Protein AF-A0A2C1YZU5-F1 (afdb_monomer_lite)

pLDDT: mean 87.06, std 8.95, range [62.09, 97.94]

Radius of gyration: 18.02 Å; chains: 1; bounding box: 49×38×53 Å

Secondary structure (DSSP, 8-state):
-HHHHHHHHHHSTTSS-HHHHHHHHHHHHHHHHHHHHT-SSGGGGSGGGHHIIIIIHHHHHHHHHHHHHHT--HHHHHHH-HHHHHHHHHHHHHHHHHHHHHHHHTT--SHHHHHHHHHHHH-TTHHHHHHHHHT--HHHHHHHHHHHHHHHHHHHHHHHHHTTTTT--SHHHHHHHHHHH--HHHHHHHHHTT-GGGHHHHHHHHHHHHHHHHHHIIIIIHHHHHHH--

Sequence (230 aa):
MYLSYFISNKLTRGRIHGSAIAITLGLVLAYIGGVVTGGEKGLSDITLFSGIGLMGGGMLRDFAIVATAFGANFSEIKKAGVNGVLSLFVGVVLSFVVGVIIALAFGYRDAISLTTIGAGTATYIVGPVTGSAIGASSEVITLSIAAGLVKSILTMIGTPFIAKYIGLNNPRTAMVYGGIMGTTSGVAGGLAATDPRLVPYGAVTATFYTGLGCLLAPSVLFLLTKAIFA

Structure (mmCIF, N/CA/C/O backbone):
data_AF-A0A2C1YZU5-F1
#
_entry.id   AF-A0A2C1YZU5-F1
#
loop_
_atom_site.group_PDB
_atom_site.id
_atom_site.type_symbol
_atom_site.label_atom_id
_atom_site.label_alt_id
_atom_site.label_comp_id
_atom_site.label_asym_id
_atom_site.label_entity_id
_atom_site.label_seq_id
_atom_site.pdbx_PDB_ins_code
_atom_site.Cartn_x
_atom_site.Cartn_y
_atom_site.Cartn_z
_atom_site.occupancy
_atom_site.B_iso_or_equiv
_atom_site.auth_seq_id
_atom_site.auth_comp_id
_atom_site.auth_asym_id
_atom_site.auth_atom_id
_atom_site.pdbx_PDB_model_num
ATOM 1 N N . MET A 1 1 ? 11.699 13.689 5.038 1.00 69.69 1 MET A N 1
ATOM 2 C CA . MET A 1 1 ? 12.221 13.276 3.713 1.00 69.69 1 MET A CA 1
ATOM 3 C C . MET A 1 1 ? 13.681 13.662 3.505 1.00 69.69 1 MET A C 1
ATOM 5 O O . MET A 1 1 ? 14.479 12.762 3.314 1.00 69.69 1 MET A O 1
ATOM 9 N N . TYR A 1 2 ? 14.082 14.933 3.599 1.00 79.69 2 TYR A N 1
ATOM 10 C CA . TYR A 1 2 ? 15.495 15.313 3.397 1.00 79.69 2 TYR A CA 1
ATOM 11 C C . TYR A 1 2 ? 16.486 14.554 4.292 1.00 79.69 2 TYR A C 1
ATOM 13 O O . TYR A 1 2 ? 17.445 13.980 3.786 1.00 79.69 2 TYR A O 1
ATOM 21 N N . LEU A 1 3 ? 16.209 14.460 5.598 1.00 84.56 3 LEU A N 1
ATOM 22 C CA . LEU A 1 3 ? 17.059 13.709 6.527 1.00 84.56 3 LEU A CA 1
ATOM 23 C C . LEU A 1 3 ? 17.126 12.212 6.184 1.00 84.56 3 LEU A C 1
ATOM 25 O O . LEU A 1 3 ? 18.194 11.613 6.211 1.00 84.56 3 LEU A O 1
ATOM 29 N N . SER A 1 4 ? 15.998 11.601 5.819 1.00 81.31 4 SER A N 1
ATOM 30 C CA . SER A 1 4 ? 15.943 10.166 5.538 1.00 81.31 4 SER A CA 1
ATOM 31 C C . SER A 1 4 ? 16.637 9.803 4.223 1.00 81.31 4 SER A C 1
ATOM 33 O O . SER A 1 4 ? 17.324 8.787 4.160 1.00 81.31 4 SER A O 1
ATOM 35 N N . TYR A 1 5 ? 16.541 10.655 3.199 1.00 79.12 5 TYR A N 1
ATOM 36 C CA . TYR A 1 5 ? 17.310 10.507 1.960 1.00 79.12 5 TYR A CA 1
ATOM 37 C C . TYR A 1 5 ? 18.797 10.823 2.154 1.00 79.12 5 TYR A C 1
ATOM 39 O O . TYR A 1 5 ? 19.640 10.161 1.553 1.00 79.12 5 TYR A O 1
ATOM 47 N N . PHE A 1 6 ? 19.147 11.760 3.039 1.00 86.19 6 PHE A N 1
ATOM 48 C CA . PHE A 1 6 ? 20.538 11.994 3.425 1.00 86.19 6 PHE A CA 1
ATOM 49 C C . PHE A 1 6 ? 21.153 10.754 4.090 1.00 86.19 6 PHE A C 1
ATOM 51 O O . PHE A 1 6 ? 22.228 10.310 3.686 1.00 86.19 6 PHE A O 1
ATOM 58 N N . ILE A 1 7 ? 20.449 10.146 5.052 1.00 82.69 7 ILE A N 1
ATOM 59 C CA . ILE A 1 7 ? 20.877 8.901 5.711 1.00 82.69 7 ILE A CA 1
ATOM 60 C C . ILE A 1 7 ? 20.937 7.750 4.700 1.00 82.69 7 ILE A C 1
ATOM 62 O O . ILE A 1 7 ? 21.926 7.017 4.664 1.00 82.69 7 ILE A O 1
ATOM 66 N N . SER A 1 8 ? 19.924 7.615 3.837 1.00 80.12 8 SER A N 1
ATOM 67 C CA . SER A 1 8 ? 19.902 6.610 2.768 1.00 80.12 8 SER A CA 1
ATOM 68 C C . SER A 1 8 ? 21.162 6.702 1.902 1.00 80.12 8 SER A C 1
ATOM 70 O O . SER A 1 8 ? 21.917 5.732 1.797 1.00 80.12 8 SER A O 1
ATOM 72 N N . ASN A 1 9 ? 21.452 7.887 1.364 1.00 79.31 9 ASN A N 1
ATOM 73 C CA . ASN A 1 9 ? 22.551 8.088 0.425 1.00 79.31 9 ASN A CA 1
ATOM 74 C C . ASN A 1 9 ? 23.924 7.984 1.094 1.00 79.31 9 ASN A C 1
ATOM 76 O O . ASN A 1 9 ? 24.821 7.343 0.549 1.00 79.31 9 ASN A O 1
ATOM 80 N N . LYS A 1 10 ? 24.101 8.587 2.275 1.00 83.19 10 LYS A N 1
ATOM 81 C CA . LYS A 1 10 ? 25.422 8.704 2.908 1.00 83.19 10 LYS A CA 1
ATOM 82 C C . LYS A 1 10 ? 25.783 7.504 3.781 1.00 83.19 10 LYS A C 1
ATOM 84 O O . LYS A 1 10 ? 26.942 7.106 3.804 1.00 83.19 10 LYS A O 1
ATOM 89 N N . LEU A 1 11 ? 24.801 6.920 4.468 1.00 77.62 11 LEU A N 1
ATOM 90 C CA . LEU A 1 11 ? 25.021 5.844 5.438 1.00 77.62 11 LEU A CA 1
ATOM 91 C C . LEU A 1 11 ? 24.757 4.461 4.837 1.00 77.62 11 LEU A C 1
ATOM 93 O O . LEU A 1 11 ? 25.513 3.529 5.085 1.00 77.62 11 LEU A O 1
ATOM 97 N N . THR A 1 12 ? 23.719 4.330 4.003 1.00 74.50 12 THR A N 1
ATOM 98 C CA . THR A 1 12 ? 23.360 3.033 3.392 1.00 74.50 12 THR A CA 1
ATOM 99 C C . THR A 1 12 ? 23.795 2.899 1.934 1.00 74.50 12 THR A C 1
ATOM 101 O O . THR A 1 12 ? 23.535 1.868 1.314 1.00 74.50 12 THR A O 1
ATOM 104 N N . ARG A 1 13 ? 24.456 3.924 1.370 1.00 73.75 13 ARG A N 1
ATOM 105 C CA . ARG A 1 13 ? 24.831 4.003 -0.057 1.00 73.75 13 ARG A CA 1
ATOM 106 C C . ARG A 1 13 ? 23.638 3.752 -0.995 1.00 73.75 13 ARG A C 1
ATOM 108 O O .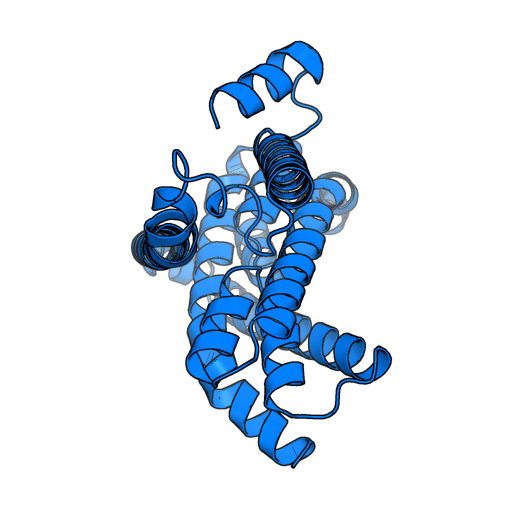 ARG A 1 13 ? 23.782 3.099 -2.022 1.00 73.75 13 ARG A O 1
ATOM 115 N N . GLY A 1 14 ? 22.448 4.200 -0.596 1.00 65.94 14 GLY A N 1
ATOM 116 C CA . GLY A 1 14 ? 21.198 4.014 -1.339 1.00 65.94 14 GLY A CA 1
ATOM 117 C C . GLY A 1 14 ? 20.586 2.609 -1.264 1.00 65.94 14 GLY A C 1
ATOM 118 O O . GLY A 1 14 ? 19.558 2.379 -1.893 1.00 65.94 14 GLY A O 1
ATOM 119 N N . ARG A 1 15 ? 21.160 1.666 -0.497 1.00 66.19 15 ARG A N 1
ATOM 120 C CA . ARG A 1 15 ? 20.614 0.298 -0.374 1.00 66.19 15 ARG A CA 1
ATOM 121 C C . ARG A 1 15 ? 19.258 0.257 0.324 1.00 66.19 15 ARG A C 1
ATOM 123 O O . ARG A 1 15 ? 18.425 -0.573 -0.020 1.00 66.19 15 ARG A O 1
ATOM 130 N N . ILE A 1 16 ? 19.043 1.131 1.308 1.00 67.94 16 ILE A N 1
ATOM 131 C CA . ILE A 1 16 ? 17.747 1.276 1.974 1.00 67.94 16 ILE A CA 1
ATOM 132 C C . ILE A 1 16 ? 17.094 2.543 1.447 1.00 67.94 16 ILE A C 1
ATOM 134 O O . ILE A 1 16 ? 17.635 3.635 1.620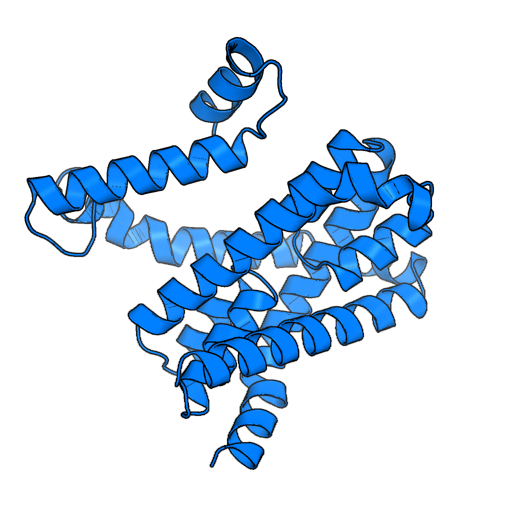 1.00 67.94 16 ILE A O 1
ATOM 138 N N . HIS A 1 17 ? 15.924 2.412 0.828 1.00 70.19 17 HIS A N 1
ATOM 139 C CA . HIS A 1 17 ? 15.203 3.549 0.267 1.00 70.19 17 HIS A CA 1
ATOM 140 C C . HIS A 1 17 ? 14.839 4.580 1.350 1.00 70.19 17 HIS A C 1
ATOM 142 O O . HIS A 1 17 ? 14.394 4.225 2.446 1.00 70.19 17 HIS A O 1
ATOM 148 N N . GLY A 1 18 ? 14.986 5.873 1.042 1.00 74.88 18 GLY A N 1
ATOM 149 C CA . GLY A 1 18 ? 14.768 6.962 2.002 1.00 74.88 18 GLY A CA 1
ATOM 150 C C . GLY A 1 18 ? 13.355 7.011 2.597 1.00 74.88 18 GLY A C 1
ATOM 151 O O . GLY A 1 18 ? 13.179 7.534 3.699 1.00 74.88 18 GLY A O 1
ATOM 152 N N . SER A 1 19 ? 12.349 6.448 1.917 1.00 71.75 19 SER A N 1
ATOM 153 C CA . SER A 1 19 ? 10.990 6.318 2.464 1.00 71.75 19 SER A CA 1
ATOM 154 C C . SER A 1 19 ? 10.905 5.304 3.607 1.00 71.75 19 SER A C 1
ATOM 156 O O . SER A 1 19 ? 10.245 5.589 4.601 1.00 71.75 19 SER A O 1
ATOM 158 N N . ALA A 1 20 ? 11.605 4.167 3.518 1.00 70.31 20 ALA A N 1
ATOM 159 C CA . ALA A 1 20 ? 11.624 3.164 4.584 1.00 70.31 20 ALA A CA 1
ATOM 160 C C . ALA A 1 20 ? 12.237 3.748 5.863 1.00 70.31 20 ALA A C 1
ATOM 162 O O . ALA A 1 20 ? 11.649 3.646 6.933 1.00 70.31 20 ALA A O 1
ATOM 163 N N . ILE A 1 21 ? 13.355 4.469 5.728 1.00 78.81 21 ILE A N 1
ATOM 164 C CA . ILE A 1 21 ? 14.004 5.171 6.847 1.00 78.81 21 ILE A CA 1
ATOM 165 C C . ILE A 1 21 ? 13.063 6.219 7.457 1.00 78.81 21 ILE A C 1
ATOM 167 O O . ILE A 1 21 ? 12.993 6.345 8.676 1.00 78.81 21 ILE A O 1
ATOM 171 N N . ALA A 1 22 ? 12.323 6.966 6.628 1.00 82.06 22 ALA A N 1
ATOM 172 C CA . ALA A 1 22 ? 11.365 7.958 7.115 1.00 82.06 22 ALA A CA 1
ATOM 173 C C . ALA A 1 22 ? 10.237 7.323 7.941 1.00 82.06 22 ALA A C 1
ATOM 175 O O . ALA A 1 22 ? 9.905 7.849 9.000 1.00 82.06 22 ALA A O 1
ATOM 176 N N . ILE A 1 23 ? 9.679 6.201 7.473 1.00 77.38 23 ILE A N 1
ATOM 177 C CA . ILE A 1 23 ? 8.629 5.459 8.184 1.00 77.38 23 ILE A CA 1
ATOM 178 C C . ILE A 1 23 ? 9.162 4.965 9.530 1.00 77.38 23 ILE A C 1
ATOM 180 O O . ILE A 1 23 ? 8.531 5.209 10.556 1.00 77.38 23 ILE A O 1
ATOM 184 N N . THR A 1 24 ? 10.347 4.347 9.550 1.00 83.00 24 THR A N 1
ATOM 185 C CA . THR A 1 24 ? 10.961 3.850 10.789 1.00 83.00 24 THR A CA 1
ATOM 186 C C . THR A 1 24 ? 11.201 4.973 11.794 1.00 83.00 24 THR A C 1
ATOM 188 O O . THR A 1 24 ? 10.833 4.837 12.956 1.00 83.00 24 THR A O 1
ATOM 191 N N . LEU A 1 25 ? 11.768 6.103 11.360 1.00 86.94 25 LEU A N 1
ATOM 192 C CA . LEU A 1 25 ? 11.974 7.259 12.238 1.00 86.94 25 LEU A CA 1
ATOM 193 C C . LEU A 1 25 ? 10.647 7.818 12.763 1.00 86.94 25 LEU A C 1
ATOM 195 O O . LEU A 1 25 ? 10.553 8.138 13.943 1.00 86.94 25 LEU A O 1
ATOM 199 N N . GLY A 1 26 ? 9.619 7.902 11.914 1.00 85.62 26 GLY A N 1
ATOM 200 C CA . GLY A 1 26 ? 8.283 8.334 12.322 1.00 85.62 26 GLY A CA 1
ATOM 201 C C . GLY A 1 26 ? 7.681 7.435 13.403 1.00 85.62 26 GLY A C 1
ATOM 202 O O . GLY A 1 26 ? 7.173 7.945 14.397 1.00 85.62 26 GLY A O 1
ATOM 203 N N . LEU A 1 27 ? 7.802 6.112 13.252 1.00 83.69 27 LEU A N 1
ATOM 204 C CA . LEU A 1 27 ? 7.341 5.133 14.243 1.00 83.69 27 LEU A CA 1
ATOM 205 C C . LEU A 1 27 ? 8.108 5.239 15.565 1.00 83.69 27 LEU A C 1
ATOM 207 O O . LEU A 1 27 ? 7.490 5.248 16.626 1.00 83.69 27 LEU A O 1
ATOM 211 N N . VAL A 1 28 ? 9.439 5.370 15.513 1.00 88.00 28 VAL A N 1
ATOM 212 C CA . VAL A 1 28 ? 10.273 5.552 16.714 1.00 88.00 28 VAL A CA 1
ATOM 213 C C . VAL A 1 28 ? 9.873 6.821 17.461 1.00 88.00 28 VAL A C 1
ATOM 215 O O . VAL A 1 28 ? 9.694 6.791 18.675 1.00 88.00 28 VAL A O 1
ATOM 218 N N . LEU A 1 29 ? 9.689 7.931 16.746 1.00 88.19 29 LEU A N 1
ATOM 219 C CA . LEU A 1 29 ? 9.271 9.183 17.368 1.00 88.19 29 LEU A CA 1
ATOM 220 C C . LEU A 1 29 ? 7.856 9.090 17.950 1.00 88.19 29 LEU A C 1
ATOM 222 O O . LEU A 1 29 ? 7.632 9.584 19.050 1.00 88.19 29 LEU A O 1
ATOM 226 N N . ALA A 1 30 ? 6.919 8.442 17.252 1.00 84.94 30 ALA A N 1
ATOM 227 C CA . ALA A 1 30 ? 5.569 8.218 17.763 1.00 84.94 30 ALA A CA 1
ATOM 228 C C . ALA A 1 30 ? 5.581 7.383 19.053 1.00 84.94 30 ALA A C 1
ATOM 230 O O . ALA A 1 30 ? 4.909 7.752 20.012 1.00 84.94 30 ALA A O 1
ATOM 231 N N . TYR A 1 31 ? 6.395 6.324 19.103 1.00 85.38 31 TYR A N 1
ATOM 232 C CA . TYR A 1 31 ? 6.584 5.509 20.303 1.00 85.38 31 TYR A CA 1
ATOM 233 C C . TYR A 1 31 ? 7.151 6.329 21.469 1.00 85.38 31 TYR A C 1
ATOM 235 O O . TYR A 1 31 ? 6.587 6.312 22.559 1.00 85.38 31 TYR A O 1
ATOM 243 N N . ILE A 1 32 ? 8.219 7.101 21.234 1.00 88.62 32 ILE A N 1
ATOM 244 C CA . ILE A 1 32 ? 8.803 7.981 22.260 1.00 88.62 32 ILE A CA 1
ATOM 245 C C . ILE A 1 32 ? 7.761 8.989 22.757 1.00 88.62 32 ILE A C 1
ATOM 247 O O . ILE A 1 32 ? 7.628 9.177 23.962 1.00 88.62 32 ILE A O 1
ATOM 251 N N . GLY A 1 33 ? 7.000 9.605 21.848 1.00 86.25 33 GLY A N 1
ATOM 252 C CA . GLY A 1 33 ? 5.939 10.548 22.198 1.00 86.25 33 GLY A CA 1
ATOM 253 C C . GLY A 1 33 ? 4.876 9.928 23.105 1.00 86.25 33 GLY A C 1
ATOM 254 O O . GLY A 1 33 ? 4.538 10.525 24.123 1.00 86.25 33 GLY A O 1
ATOM 255 N N . GLY A 1 34 ? 4.425 8.709 22.797 1.00 85.44 34 GLY A N 1
ATOM 256 C CA . GLY A 1 34 ? 3.454 7.985 23.624 1.00 85.44 34 GLY A CA 1
ATOM 257 C C . GLY A 1 34 ? 4.011 7.618 25.002 1.00 85.44 34 GLY A C 1
ATOM 258 O O . GLY A 1 34 ? 3.367 7.875 26.012 1.00 85.44 34 GLY A O 1
ATOM 259 N N . VAL A 1 35 ? 5.248 7.110 25.075 1.00 87.75 35 VAL A N 1
ATOM 260 C CA . VAL A 1 35 ? 5.891 6.759 26.358 1.00 87.75 35 VAL A CA 1
ATOM 261 C C . VAL A 1 35 ? 6.094 7.986 27.250 1.00 87.75 35 VAL A C 1
ATOM 263 O O . VAL A 1 35 ? 5.854 7.914 28.451 1.00 87.75 35 VAL A O 1
ATOM 266 N N . VAL A 1 36 ? 6.529 9.115 26.682 1.00 89.31 36 VAL A N 1
ATOM 267 C CA . VAL A 1 36 ? 6.815 10.342 27.447 1.00 89.31 36 VAL A CA 1
ATOM 268 C C . VAL A 1 36 ? 5.538 11.011 27.957 1.00 89.31 36 VAL A C 1
ATOM 270 O O . VAL A 1 36 ? 5.542 11.584 29.043 1.00 89.31 36 VAL A O 1
ATOM 273 N N . THR A 1 37 ? 4.456 10.962 27.184 1.00 86.50 37 THR A N 1
ATOM 274 C CA . THR A 1 37 ? 3.187 11.622 27.533 1.00 86.50 37 THR A CA 1
ATOM 275 C C . THR A 1 37 ? 2.217 10.712 28.283 1.00 86.50 37 THR A C 1
ATOM 277 O O . THR A 1 37 ? 1.263 11.208 28.876 1.00 86.50 37 THR A O 1
ATOM 280 N N . GLY A 1 38 ? 2.441 9.393 28.255 1.00 84.75 38 GLY A N 1
ATOM 281 C CA . GLY A 1 38 ? 1.471 8.396 28.710 1.00 84.75 38 GLY A CA 1
ATOM 282 C C . GLY A 1 38 ? 0.203 8.343 27.847 1.00 84.75 38 GLY A C 1
ATOM 283 O O . GLY A 1 38 ? -0.789 7.762 28.277 1.00 84.75 38 GLY A O 1
ATOM 284 N N . GLY A 1 39 ? 0.213 8.985 26.675 1.00 81.38 39 GLY A N 1
ATOM 285 C CA . GLY A 1 39 ? -0.922 9.081 25.765 1.00 81.38 39 GLY A CA 1
ATOM 286 C C . GLY A 1 39 ? -0.891 8.052 24.632 1.00 81.38 39 GLY A C 1
ATOM 287 O O . GLY A 1 39 ? 0.100 7.358 24.398 1.00 81.38 39 GLY A O 1
ATOM 288 N N . GLU A 1 40 ? -2.006 7.956 23.910 1.00 77.19 40 GLU A N 1
ATOM 289 C CA . GLU A 1 40 ? -2.219 6.966 22.844 1.00 77.19 40 GLU A CA 1
ATOM 290 C C . GLU A 1 40 ? -2.001 7.526 21.428 1.00 77.19 40 GLU A C 1
ATOM 292 O O . GLU A 1 40 ? -2.028 6.786 20.444 1.00 77.19 40 GLU A O 1
ATOM 297 N N . LYS A 1 41 ? -1.769 8.835 21.285 1.00 74.81 41 LYS A N 1
ATOM 298 C CA . LYS A 1 41 ? -1.642 9.534 19.993 1.00 74.81 41 LYS A CA 1
ATOM 299 C C . LYS A 1 41 ? -0.190 9.871 19.642 1.00 74.81 41 LYS A C 1
ATOM 301 O O . LYS A 1 41 ? 0.081 10.643 18.709 1.00 74.81 41 LYS A O 1
ATOM 306 N N . GLY A 1 42 ? 0.761 9.280 20.361 1.00 84.06 42 GLY A N 1
ATOM 307 C CA . GLY A 1 42 ? 2.188 9.340 20.074 1.00 84.06 42 GLY A CA 1
ATOM 308 C C . GLY A 1 42 ? 2.750 10.756 20.179 1.00 84.06 42 GLY A C 1
ATOM 309 O O . GLY A 1 42 ? 2.573 11.442 21.179 1.00 84.06 42 GLY A O 1
ATOM 310 N N . LEU A 1 43 ? 3.432 11.230 19.129 1.00 84.06 43 LEU A N 1
ATOM 311 C CA . LEU A 1 43 ? 3.983 12.593 19.107 1.00 84.06 43 LEU A CA 1
ATOM 312 C C . LEU A 1 43 ? 2.916 13.676 19.293 1.00 84.06 43 LEU A C 1
ATOM 314 O O . LEU A 1 43 ? 3.233 14.739 19.813 1.00 84.06 43 LEU A O 1
ATOM 318 N N . SER A 1 44 ? 1.678 13.433 18.857 1.00 84.44 44 SER A N 1
ATOM 319 C CA . SER A 1 44 ? 0.633 14.460 18.894 1.00 84.44 44 SER A CA 1
ATOM 320 C C . SER A 1 44 ? 0.087 14.749 20.295 1.00 84.44 44 SER A C 1
ATOM 322 O O . SER A 1 44 ? -0.564 15.776 20.476 1.00 84.44 44 SER A O 1
ATOM 324 N N . ASP A 1 45 ? 0.408 13.908 21.281 1.00 82.31 45 ASP A N 1
ATOM 325 C CA . ASP A 1 45 ? 0.102 14.169 22.691 1.00 82.31 45 ASP A CA 1
ATOM 326 C C . ASP A 1 45 ? 1.035 15.225 23.307 1.00 82.31 45 ASP A C 1
ATOM 328 O O . ASP A 1 45 ? 0.722 15.824 24.334 1.00 82.31 45 ASP A O 1
ATOM 332 N N . ILE A 1 46 ? 2.175 15.513 22.671 1.00 84.50 46 ILE A N 1
ATOM 333 C CA . ILE A 1 46 ? 3.043 16.620 23.072 1.00 84.50 46 ILE A CA 1
ATOM 334 C C . ILE A 1 46 ? 2.432 17.916 22.534 1.00 84.50 46 ILE A C 1
ATOM 336 O O . ILE A 1 46 ? 2.285 18.077 21.323 1.00 84.50 46 ILE A O 1
ATOM 340 N N . THR A 1 47 ? 2.154 18.887 23.409 1.00 84.31 47 THR A N 1
ATOM 341 C CA . THR A 1 47 ? 1.487 20.159 23.058 1.00 84.31 47 THR A CA 1
ATOM 342 C C . THR A 1 47 ? 2.124 20.867 21.859 1.00 84.31 47 THR A C 1
ATOM 344 O O . THR A 1 47 ? 1.413 21.338 20.969 1.00 84.31 47 THR A O 1
ATOM 347 N N . LEU A 1 48 ? 3.462 20.875 21.787 1.00 84.44 48 LEU A N 1
ATOM 348 C CA . LEU A 1 48 ? 4.237 21.461 20.685 1.00 84.44 48 LEU A CA 1
ATOM 349 C C . LEU A 1 48 ? 3.952 20.801 19.320 1.00 84.44 48 LEU A C 1
ATOM 351 O O . LEU A 1 48 ? 4.064 21.447 18.282 1.00 84.44 48 LEU A O 1
ATOM 355 N N . PHE A 1 49 ? 3.570 19.525 19.319 1.00 84.50 49 PHE A N 1
ATOM 356 C CA . PHE A 1 49 ? 3.324 18.704 18.133 1.00 84.50 49 PHE A CA 1
ATOM 357 C C . PHE A 1 49 ? 1.840 18.355 17.934 1.00 84.50 49 PHE A C 1
ATOM 359 O O . PHE A 1 49 ? 1.509 17.571 17.045 1.00 84.50 49 PHE A O 1
ATOM 366 N N . SER A 1 50 ? 0.928 18.969 18.692 1.00 81.44 50 SER A N 1
ATOM 367 C CA . SER A 1 50 ? -0.529 18.769 18.581 1.00 81.44 50 SER A CA 1
ATOM 368 C C . SER A 1 50 ? -1.073 18.999 17.161 1.00 81.44 50 SER A C 1
ATOM 370 O O . SER A 1 50 ? -1.981 18.299 16.706 1.00 81.44 50 SER A O 1
ATOM 372 N N . GLY A 1 51 ? -0.447 19.904 16.399 1.00 79.44 51 GLY A N 1
ATOM 373 C CA . GLY A 1 51 ? -0.742 20.131 14.982 1.00 79.44 51 GLY A CA 1
ATOM 374 C C . GLY A 1 51 ? -0.545 18.897 14.088 1.00 79.44 51 GLY A C 1
ATOM 375 O O . GLY A 1 51 ? -1.218 18.777 13.069 1.00 79.44 51 GLY A O 1
ATOM 376 N N . ILE A 1 52 ? 0.308 17.939 14.474 1.00 78.56 52 ILE A N 1
ATOM 377 C CA . ILE A 1 52 ? 0.476 16.656 13.767 1.00 78.56 52 ILE A CA 1
ATOM 378 C C . ILE A 1 52 ? -0.772 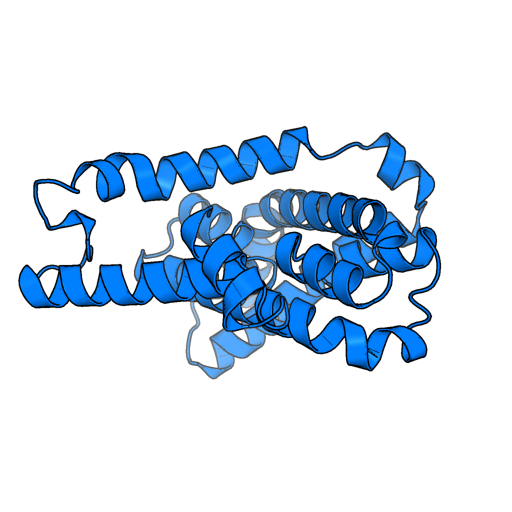15.778 13.938 1.00 78.56 52 ILE A C 1
ATOM 380 O O . ILE A 1 52 ? -1.171 15.089 13.003 1.00 78.56 52 ILE A O 1
ATOM 384 N N . GLY A 1 53 ? -1.430 15.831 15.096 1.00 73.88 53 GLY A N 1
ATOM 385 C CA . GLY A 1 53 ? -2.699 15.132 15.313 1.00 73.88 53 GLY A CA 1
ATOM 386 C C . GLY A 1 53 ? -3.851 15.768 14.532 1.00 73.88 53 GLY A C 1
ATOM 387 O O . GLY A 1 53 ? -4.661 15.057 13.945 1.00 73.88 53 GLY A O 1
ATOM 388 N N . LEU A 1 54 ? -3.886 17.105 14.474 1.00 71.00 54 LEU A N 1
ATOM 389 C CA . LEU A 1 54 ? -4.943 17.867 13.794 1.00 71.00 54 LEU A CA 1
ATOM 390 C C . LEU A 1 54 ? -4.817 17.845 12.263 1.00 71.00 54 LEU A C 1
ATOM 392 O O . LEU A 1 54 ? -5.798 17.616 11.564 1.00 71.00 54 LEU A O 1
ATOM 396 N N . MET A 1 55 ? -3.611 18.078 11.741 1.00 71.69 55 MET A N 1
ATOM 397 C CA . MET A 1 55 ? -3.343 18.255 10.307 1.00 71.69 55 MET A CA 1
ATOM 398 C C . MET A 1 55 ? -2.397 17.191 9.738 1.00 71.69 55 MET A C 1
ATOM 400 O O . MET A 1 55 ? -2.242 17.080 8.531 1.00 71.69 55 MET A O 1
ATOM 404 N N . GLY A 1 56 ? -1.717 16.391 10.555 1.00 67.19 56 GLY A N 1
ATOM 405 C CA . GLY A 1 56 ? -0.750 15.414 10.045 1.00 67.19 56 GLY A CA 1
ATOM 406 C C . GLY A 1 56 ? -1.416 14.166 9.474 1.00 67.19 56 GLY A C 1
ATOM 407 O O . GLY A 1 56 ? -1.095 13.763 8.365 1.00 67.19 56 GLY A O 1
ATOM 408 N N . GLY A 1 57 ? -2.354 13.555 10.201 1.00 69.38 57 GLY A N 1
ATOM 409 C CA . GLY A 1 57 ? -2.987 12.301 9.774 1.00 69.38 57 GLY A CA 1
ATOM 410 C C . GLY A 1 57 ? -3.963 12.484 8.609 1.00 69.38 57 GLY A C 1
ATOM 411 O O . GLY A 1 57 ? -3.691 12.067 7.484 1.00 69.38 57 GLY A O 1
ATOM 412 N N . GLY A 1 58 ? -5.108 13.116 8.883 1.00 68.50 58 GLY A N 1
ATOM 413 C CA . GLY A 1 58 ? -6.198 13.269 7.914 1.00 68.50 58 GLY A CA 1
ATOM 414 C C . GLY A 1 58 ? -5.811 14.114 6.700 1.00 68.50 58 GLY A C 1
ATOM 415 O O . GLY A 1 58 ? -5.938 13.652 5.574 1.00 68.50 58 GLY A O 1
ATOM 416 N N . MET A 1 59 ? -5.254 15.311 6.912 1.00 78.44 59 MET A N 1
ATOM 417 C CA . MET A 1 59 ? -4.944 16.228 5.807 1.00 78.44 59 MET A CA 1
ATOM 418 C C . MET A 1 59 ? -3.835 15.695 4.889 1.00 78.44 59 MET A C 1
ATOM 420 O O . MET A 1 59 ? -3.974 15.807 3.675 1.00 78.44 59 MET A O 1
ATOM 424 N N . LEU A 1 60 ? -2.749 15.095 5.410 1.00 74.19 60 LEU A N 1
ATOM 425 C CA . LEU A 1 60 ? -1.709 14.520 4.537 1.00 74.19 60 LEU A CA 1
ATOM 426 C C . LEU A 1 60 ? -2.199 13.266 3.814 1.00 74.19 60 LEU A C 1
ATOM 428 O O . LEU A 1 60 ? -1.811 13.049 2.666 1.00 74.19 60 LEU A O 1
ATOM 432 N N . ARG A 1 61 ? -3.053 12.455 4.452 1.00 71.75 61 ARG A N 1
ATOM 433 C CA . ARG A 1 61 ? -3.721 11.325 3.795 1.00 71.75 61 ARG A CA 1
ATOM 434 C C . ARG A 1 61 ? -4.597 11.820 2.648 1.00 71.75 61 ARG A C 1
ATOM 436 O O . ARG A 1 61 ? -4.458 11.327 1.534 1.00 71.75 61 ARG A O 1
ATOM 443 N N . ASP A 1 62 ? -5.450 12.805 2.899 1.00 73.94 62 ASP A N 1
ATOM 444 C CA . ASP A 1 62 ? -6.385 13.340 1.908 1.00 73.94 62 ASP A CA 1
ATOM 445 C C . ASP A 1 62 ? -5.635 14.067 0.784 1.00 73.94 62 ASP A C 1
ATOM 447 O O . ASP A 1 62 ? -5.918 13.846 -0.393 1.00 73.94 62 ASP A O 1
ATOM 451 N N . PHE A 1 63 ? -4.584 14.823 1.114 1.00 80.06 63 PHE A N 1
ATOM 452 C CA . PHE A 1 63 ? -3.651 15.377 0.133 1.00 80.06 63 PHE A CA 1
ATOM 453 C C . PHE A 1 63 ? -3.007 14.280 -0.714 1.00 80.06 63 PHE A C 1
ATOM 455 O O . PHE A 1 63 ? -2.959 14.409 -1.933 1.00 80.06 63 PHE A O 1
ATOM 462 N N . ALA A 1 64 ? -2.541 13.185 -0.107 1.00 74.38 64 ALA A N 1
ATOM 463 C CA . ALA A 1 64 ? -1.956 12.072 -0.847 1.00 74.38 64 ALA A CA 1
ATOM 464 C C . ALA A 1 64 ? -2.983 11.395 -1.765 1.00 74.38 64 ALA A C 1
ATOM 466 O O . ALA A 1 64 ? -2.641 11.064 -2.899 1.00 74.38 64 ALA A O 1
ATOM 467 N N . ILE A 1 65 ? -4.236 11.233 -1.326 1.00 67.12 65 ILE A N 1
ATOM 468 C CA . ILE A 1 65 ? -5.332 10.701 -2.151 1.00 67.12 65 ILE A CA 1
ATOM 469 C C . ILE A 1 65 ? -5.577 11.617 -3.352 1.00 67.12 65 ILE A C 1
ATOM 471 O O . ILE A 1 65 ? -5.567 11.152 -4.491 1.00 67.12 65 ILE A O 1
ATOM 475 N N . VAL A 1 66 ? -5.738 12.919 -3.113 1.00 74.88 66 VAL A N 1
ATOM 476 C CA . VAL A 1 66 ? -5.995 13.913 -4.162 1.00 74.88 66 VAL A CA 1
ATOM 477 C C . VAL A 1 66 ? -4.809 14.015 -5.122 1.00 74.88 66 VAL A C 1
ATOM 479 O O . VAL A 1 66 ? -4.998 13.948 -6.332 1.00 74.88 66 VAL A O 1
ATOM 482 N N . ALA A 1 67 ? -3.578 14.087 -4.619 1.00 75.94 67 ALA A N 1
ATOM 483 C CA . ALA A 1 67 ? -2.367 14.109 -5.438 1.00 75.94 67 ALA A CA 1
ATOM 484 C C . ALA A 1 67 ? -2.218 12.835 -6.286 1.00 75.94 67 ALA A C 1
ATOM 486 O O . ALA A 1 67 ? -1.818 12.909 -7.447 1.00 75.94 67 ALA A O 1
ATOM 487 N N . THR A 1 68 ? -2.587 11.673 -5.738 1.00 68.25 68 THR A N 1
ATOM 488 C CA . THR A 1 68 ? -2.627 10.400 -6.475 1.00 68.25 68 THR A CA 1
ATOM 489 C C . THR A 1 68 ? -3.677 10.462 -7.586 1.00 68.25 68 THR A C 1
ATOM 491 O O . THR A 1 68 ? -3.384 10.100 -8.721 1.00 68.25 68 THR A O 1
ATOM 494 N N . ALA A 1 69 ? -4.869 10.995 -7.306 1.00 66.69 69 ALA A N 1
ATOM 495 C CA . ALA A 1 69 ? -5.909 11.176 -8.316 1.00 66.69 69 ALA A CA 1
ATOM 496 C C . ALA A 1 69 ? -5.481 12.148 -9.435 1.00 66.69 69 ALA A C 1
ATOM 498 O O . ALA A 1 69 ? -5.667 11.836 -10.608 1.00 66.69 69 ALA A O 1
ATOM 499 N N . PHE A 1 70 ? -4.844 13.277 -9.106 1.00 70.06 70 PHE A N 1
ATOM 500 C CA . PHE A 1 70 ? -4.318 14.226 -10.101 1.00 70.06 70 PHE A CA 1
ATOM 501 C C . PHE A 1 70 ? -3.121 13.679 -10.892 1.00 70.06 70 PHE A C 1
ATOM 503 O O . PHE A 1 70 ? -2.927 14.054 -12.046 1.00 70.06 70 PHE A O 1
ATOM 510 N N . GLY A 1 71 ? -2.325 12.781 -10.305 1.00 66.19 71 GLY A N 1
ATOM 511 C CA . GLY A 1 71 ? -1.230 12.093 -10.995 1.00 66.19 71 GLY A CA 1
ATOM 512 C C . GLY A 1 71 ? -1.694 11.019 -11.987 1.00 66.19 71 GLY A C 1
ATOM 513 O O . GLY A 1 71 ? -0.886 10.504 -12.763 1.00 66.19 71 GLY A O 1
ATOM 514 N N . ALA A 1 72 ? -2.980 10.661 -11.974 1.00 64.75 72 ALA A N 1
ATOM 515 C CA . ALA A 1 72 ? -3.548 9.615 -12.807 1.00 64.75 72 ALA A CA 1
ATOM 516 C C . ALA A 1 72 ? -3.869 10.146 -14.221 1.00 64.75 72 ALA A C 1
ATOM 518 O O . ALA A 1 72 ? -4.845 10.860 -14.438 1.00 64.75 72 ALA A O 1
ATOM 519 N N . ASN A 1 73 ? -3.057 9.776 -15.218 1.00 69.69 73 ASN A N 1
ATOM 520 C CA . ASN A 1 73 ? -3.296 10.130 -16.621 1.00 69.69 73 ASN A CA 1
ATOM 521 C C . ASN A 1 73 ? -3.921 8.963 -17.407 1.00 69.69 73 ASN A C 1
ATOM 523 O O . ASN A 1 73 ? -3.250 7.982 -17.737 1.00 69.69 73 ASN A O 1
ATOM 527 N N . PHE A 1 74 ? -5.208 9.082 -17.749 1.00 67.19 74 PHE A N 1
ATOM 528 C CA . PHE A 1 74 ? -5.964 8.032 -18.448 1.00 67.19 74 PHE A CA 1
ATOM 529 C C . PHE A 1 74 ? -5.407 7.709 -19.842 1.00 67.19 74 PHE A C 1
ATOM 531 O O . PHE A 1 74 ? -5.558 6.581 -20.316 1.00 67.19 74 PHE A O 1
ATOM 538 N N . SER A 1 75 ? -4.731 8.665 -20.489 1.00 73.12 75 SER A N 1
ATOM 539 C CA . SER A 1 75 ? -4.077 8.450 -21.785 1.00 73.12 75 SER A CA 1
ATOM 540 C C . SER A 1 75 ? -2.971 7.395 -21.688 1.00 73.12 75 SER A C 1
ATOM 542 O O . SER A 1 75 ? -2.857 6.532 -22.559 1.00 73.12 75 SER A O 1
ATOM 544 N N . GLU A 1 76 ? -2.211 7.390 -20.588 1.00 70.62 76 GLU A N 1
ATOM 545 C CA . GLU A 1 76 ? -1.133 6.419 -20.363 1.00 70.62 76 GLU A CA 1
ATOM 546 C C . GLU A 1 76 ? -1.674 5.008 -20.091 1.00 70.62 76 GLU A C 1
ATOM 548 O O . GLU A 1 76 ? -1.149 4.035 -20.629 1.00 70.62 76 GLU A O 1
ATOM 553 N N . ILE A 1 77 ? -2.792 4.875 -19.366 1.00 66.12 77 ILE A N 1
ATOM 554 C CA . ILE A 1 77 ? -3.477 3.575 -19.232 1.00 66.12 77 ILE A CA 1
ATOM 555 C C . ILE A 1 77 ? -3.987 3.069 -20.575 1.00 66.12 77 ILE A C 1
ATOM 557 O O . ILE A 1 77 ? -3.866 1.882 -20.879 1.00 66.12 77 ILE A O 1
ATOM 561 N N . LYS A 1 78 ? -4.545 3.952 -21.405 1.00 71.44 78 LYS A N 1
ATOM 562 C CA . LYS A 1 78 ? -5.079 3.555 -22.711 1.00 71.44 78 LYS A CA 1
ATOM 563 C C . LYS A 1 78 ? -3.987 2.966 -23.611 1.00 71.44 78 LYS A C 1
ATOM 565 O O . LYS A 1 78 ? -4.265 2.037 -24.365 1.00 71.44 78 LYS A O 1
ATOM 570 N N . LYS A 1 79 ? -2.737 3.429 -23.469 1.00 73.12 79 LYS A N 1
ATOM 571 C CA . LYS A 1 79 ? -1.554 2.850 -24.136 1.00 73.12 79 LYS A CA 1
ATOM 572 C C . LYS A 1 79 ? -1.182 1.460 -23.606 1.00 73.12 79 LYS A C 1
ATOM 574 O O . LYS A 1 79 ? -0.684 0.636 -24.374 1.00 73.12 79 LYS A O 1
ATOM 579 N N . ALA A 1 80 ? -1.436 1.172 -22.327 1.00 71.56 80 ALA A N 1
ATOM 580 C CA . ALA A 1 80 ? -1.287 -0.173 -21.758 1.00 71.56 80 ALA A CA 1
ATOM 581 C C . ALA A 1 80 ? -2.289 -1.174 -22.359 1.00 71.56 80 ALA A C 1
ATOM 583 O O . ALA A 1 80 ? -2.010 -2.373 -22.437 1.00 71.56 80 ALA A O 1
ATOM 584 N N . GLY A 1 81 ? -3.439 -0.667 -22.811 1.00 82.44 81 GLY A N 1
ATOM 585 C CA . GLY A 1 81 ? -4.506 -1.445 -23.423 1.00 82.44 81 GLY A CA 1
ATOM 586 C C . GLY A 1 81 ? -5.255 -2.316 -22.414 1.00 82.44 81 GLY A C 1
ATOM 587 O O . GLY A 1 81 ? -5.184 -2.117 -21.201 1.00 82.44 81 GLY A O 1
ATOM 588 N N . VAL A 1 82 ? -5.972 -3.313 -22.933 1.00 85.81 82 VAL A N 1
ATOM 589 C CA . VAL A 1 82 ? -6.848 -4.202 -22.149 1.00 85.81 82 VAL A CA 1
ATOM 590 C C . VAL A 1 82 ? -6.093 -4.903 -21.017 1.00 85.81 82 VAL A C 1
ATOM 592 O O . VAL A 1 82 ? -6.609 -5.005 -19.908 1.00 85.81 82 VAL A O 1
ATOM 595 N N . ASN A 1 83 ? -4.843 -5.304 -21.256 1.00 86.69 83 ASN A N 1
ATOM 596 C CA . ASN A 1 83 ? -4.028 -5.997 -20.257 1.00 86.69 83 ASN A CA 1
ATOM 597 C C . ASN A 1 83 ? -3.709 -5.113 -19.044 1.00 86.69 83 ASN A C 1
ATOM 599 O O . ASN A 1 83 ? -3.680 -5.615 -17.925 1.00 86.69 83 ASN A O 1
ATOM 603 N N . GLY A 1 84 ? -3.493 -3.810 -19.255 1.00 86.75 84 GLY A N 1
ATOM 604 C CA . GLY A 1 84 ? -3.276 -2.862 -18.162 1.00 86.75 84 GLY A CA 1
ATOM 605 C C . GLY A 1 84 ? -4.547 -2.589 -17.363 1.00 86.75 84 GLY A C 1
ATOM 606 O O . GLY A 1 84 ? -4.481 -2.415 -16.157 1.00 86.75 84 GLY A O 1
ATOM 607 N N . VAL A 1 85 ? -5.719 -2.590 -18.002 1.00 88.94 85 VAL A N 1
ATOM 608 C CA . VAL A 1 85 ? -6.996 -2.446 -17.284 1.00 88.94 85 VAL A CA 1
ATOM 609 C C . VAL A 1 85 ? -7.298 -3.704 -16.473 1.00 88.94 85 VAL A C 1
ATOM 611 O O . VAL A 1 85 ? -7.576 -3.612 -15.280 1.00 88.94 85 VAL A O 1
ATOM 614 N N . LEU A 1 86 ? -7.193 -4.883 -17.091 1.00 92.62 86 LEU A N 1
ATOM 615 C CA . LEU A 1 86 ? -7.417 -6.163 -16.418 1.00 92.62 86 LEU A CA 1
ATOM 616 C C . LEU A 1 86 ? -6.485 -6.349 -15.223 1.00 92.62 86 LEU A C 1
ATOM 618 O O . LEU A 1 86 ? -6.937 -6.807 -14.177 1.00 92.62 86 LEU A O 1
ATOM 622 N N . SER A 1 87 ? -5.211 -5.963 -15.349 1.00 93.81 87 SER A N 1
ATOM 623 C CA . SER A 1 87 ? -4.257 -6.099 -14.250 1.00 93.81 87 SER A CA 1
ATOM 624 C C . SER A 1 87 ? -4.672 -5.308 -13.012 1.00 93.81 87 SER A C 1
ATOM 626 O O . SER A 1 87 ? -4.497 -5.821 -11.912 1.00 93.81 87 SER A O 1
ATOM 628 N N . LEU A 1 88 ? -5.284 -4.128 -13.175 1.00 93.25 88 LEU A N 1
ATOM 629 C CA . LEU A 1 88 ? -5.791 -3.320 -12.061 1.00 93.25 88 LEU A CA 1
ATOM 630 C C . LEU A 1 88 ? -6.903 -4.041 -11.301 1.00 93.25 88 LEU A C 1
ATOM 632 O O . LEU A 1 88 ? -6.821 -4.186 -10.085 1.00 93.25 88 LEU A O 1
ATOM 636 N N . PHE A 1 89 ? -7.930 -4.517 -12.011 1.00 95.19 89 PHE A N 1
ATOM 637 C CA . PHE A 1 89 ? -9.048 -5.227 -11.381 1.00 95.19 89 PHE A CA 1
ATOM 638 C C . PHE A 1 89 ? -8.578 -6.518 -10.715 1.00 95.19 89 PHE A C 1
ATOM 640 O O . PHE A 1 89 ? -8.896 -6.764 -9.553 1.00 95.19 89 PHE A O 1
ATOM 647 N N . VAL A 1 90 ? -7.778 -7.312 -11.430 1.00 96.69 90 VAL A N 1
ATOM 648 C CA . VAL A 1 90 ? -7.223 -8.567 -10.914 1.00 96.69 90 VAL A CA 1
ATOM 649 C C . VAL A 1 90 ? -6.365 -8.305 -9.681 1.00 96.69 90 VAL A C 1
ATOM 651 O O . VAL A 1 90 ? -6.543 -8.975 -8.670 1.00 96.69 90 VAL A O 1
ATOM 654 N N . GLY A 1 91 ? -5.482 -7.309 -9.724 1.00 96.50 91 GLY A N 1
ATOM 655 C CA . GLY A 1 91 ? -4.616 -6.971 -8.603 1.00 96.50 91 GLY A CA 1
ATOM 656 C C . GLY A 1 91 ? -5.398 -6.515 -7.367 1.00 96.50 91 GLY A C 1
ATOM 657 O O . GLY A 1 91 ? -5.104 -6.984 -6.262 1.00 96.50 91 GLY A O 1
ATOM 658 N N . VAL A 1 92 ? -6.391 -5.627 -7.540 1.00 97.31 92 VAL A N 1
ATOM 659 C CA . VAL A 1 92 ? -7.221 -5.113 -6.435 1.00 97.31 92 VAL A CA 1
ATOM 660 C C . VAL A 1 92 ? -7.988 -6.256 -5.789 1.00 97.31 92 VAL A C 1
ATOM 662 O O . VAL A 1 92 ? -7.902 -6.433 -4.575 1.00 97.31 92 VAL A O 1
ATOM 665 N N . VAL A 1 93 ? -8.686 -7.060 -6.595 1.00 97.50 93 VAL A N 1
ATOM 666 C CA . VAL A 1 93 ? -9.496 -8.180 -6.100 1.00 97.50 93 VAL A CA 1
ATOM 667 C C . VAL A 1 93 ? -8.616 -9.232 -5.430 1.00 97.50 93 VAL A C 1
ATOM 669 O O . VAL A 1 93 ? -8.922 -9.642 -4.315 1.00 97.50 93 VAL A O 1
ATOM 672 N N . LEU A 1 94 ? -7.494 -9.629 -6.042 1.00 97.31 94 LEU A N 1
ATOM 673 C CA . LEU A 1 94 ? -6.571 -10.599 -5.441 1.00 97.31 94 LEU A CA 1
ATOM 674 C C . LEU A 1 94 ? -6.024 -10.105 -4.105 1.00 97.31 94 LEU A C 1
ATOM 676 O O . LEU A 1 94 ? -6.064 -10.836 -3.119 1.00 97.31 94 LEU A O 1
ATOM 680 N N . SER A 1 95 ? -5.537 -8.864 -4.051 1.00 96.69 95 SER A N 1
ATOM 681 C CA . SER A 1 95 ? -4.978 -8.314 -2.814 1.00 96.69 95 SER A CA 1
ATOM 682 C C . SER A 1 95 ? -6.033 -8.216 -1.718 1.00 96.69 95 SER A C 1
ATOM 684 O O . SER A 1 95 ? -5.737 -8.537 -0.568 1.00 96.69 95 SER A O 1
ATOM 686 N N . PHE A 1 96 ? -7.255 -7.815 -2.078 1.00 97.94 96 PHE A N 1
ATOM 687 C CA . PHE A 1 96 ? -8.382 -7.745 -1.157 1.00 97.94 96 PHE A CA 1
ATOM 688 C C . PHE A 1 96 ? -8.734 -9.122 -0.598 1.00 97.94 96 PHE A C 1
ATOM 690 O O . PHE A 1 96 ? -8.781 -9.290 0.617 1.00 97.94 96 PHE A O 1
ATOM 697 N N . VAL A 1 97 ? -8.904 -10.123 -1.466 1.00 97.44 97 VAL A N 1
ATOM 698 C CA . VAL A 1 97 ? -9.226 -11.501 -1.065 1.00 97.44 97 VAL A CA 1
ATOM 699 C C . VAL A 1 97 ? -8.145 -12.072 -0.153 1.00 97.44 97 VAL A C 1
ATOM 701 O O . VAL A 1 97 ? -8.469 -12.621 0.896 1.00 97.44 97 VAL A O 1
ATOM 704 N N . VAL A 1 98 ? -6.864 -11.894 -0.494 1.00 96.81 98 VAL A N 1
ATOM 705 C CA . VAL A 1 98 ? -5.749 -12.322 0.367 1.00 96.81 98 VAL A CA 1
ATOM 706 C C . VAL A 1 98 ? -5.832 -11.654 1.740 1.00 96.81 98 VAL A C 1
ATOM 708 O O . VAL A 1 98 ? -5.668 -12.326 2.754 1.00 96.81 98 VAL A O 1
ATOM 711 N N . GLY A 1 99 ? -6.131 -10.355 1.798 1.00 96.62 99 GLY A N 1
ATOM 712 C CA . GLY A 1 99 ? -6.277 -9.652 3.071 1.00 96.62 99 GLY A CA 1
ATOM 713 C C . GLY A 1 99 ? -7.479 -10.103 3.889 1.00 96.62 99 GLY A C 1
ATOM 714 O O . GLY A 1 99 ? -7.342 -10.273 5.095 1.00 96.62 99 GLY A O 1
ATOM 715 N N . VAL A 1 100 ? -8.619 -10.375 3.251 1.00 97.31 100 VAL A N 1
ATOM 716 C CA . VAL A 1 100 ? -9.799 -10.947 3.919 1.00 97.31 100 VAL A CA 1
ATOM 717 C C . VAL A 1 100 ? -9.482 -12.334 4.479 1.00 97.31 100 VAL A C 1
ATOM 719 O O . VAL A 1 100 ? -9.796 -12.602 5.633 1.00 97.31 100 VAL A O 1
ATOM 722 N N . ILE A 1 101 ? -8.807 -13.199 3.713 1.00 97.31 101 ILE A N 1
ATOM 723 C CA . ILE A 1 101 ? -8.389 -14.534 4.177 1.00 97.31 101 ILE A CA 1
ATOM 724 C C . ILE A 1 101 ? -7.472 -14.421 5.398 1.00 97.31 101 ILE A C 1
ATOM 726 O O . ILE A 1 101 ? -7.667 -15.130 6.384 1.00 97.31 101 ILE A O 1
ATOM 730 N N . ILE A 1 102 ? -6.493 -13.514 5.356 1.00 95.94 102 ILE A N 1
ATOM 731 C CA . ILE A 1 102 ? -5.600 -13.268 6.491 1.00 95.94 102 ILE A CA 1
ATOM 732 C C . ILE A 1 102 ? -6.404 -12.748 7.689 1.00 95.94 102 ILE A C 1
ATOM 734 O O . ILE A 1 102 ? -6.265 -13.281 8.784 1.00 95.94 102 ILE A O 1
ATOM 738 N N . ALA A 1 103 ? -7.289 -11.768 7.501 1.00 96.31 103 ALA A N 1
ATOM 739 C CA . ALA A 1 103 ? -8.120 -11.228 8.576 1.00 96.31 103 ALA A CA 1
ATOM 740 C C . ALA A 1 103 ? -8.999 -12.311 9.231 1.00 96.31 103 ALA A C 1
ATOM 742 O O . ALA A 1 103 ? -9.064 -12.385 10.458 1.00 96.31 103 ALA A O 1
ATOM 743 N N . LEU A 1 104 ? -9.591 -13.207 8.434 1.00 96.25 104 LEU A N 1
ATOM 744 C CA . LEU A 1 104 ? -10.335 -14.372 8.923 1.00 96.25 104 LEU A CA 1
ATOM 745 C C . LEU A 1 104 ? -9.450 -15.313 9.750 1.00 96.25 104 LEU A C 1
ATOM 747 O O . LEU A 1 104 ? -9.877 -15.784 10.805 1.00 96.25 104 LEU A O 1
ATOM 751 N N . ALA A 1 105 ? -8.217 -15.571 9.301 1.00 96.62 105 ALA A N 1
ATOM 752 C CA . ALA A 1 105 ? -7.256 -16.401 10.029 1.00 96.62 105 ALA A CA 1
ATOM 753 C C . ALA A 1 105 ? -6.847 -15.781 11.378 1.00 96.62 105 ALA A C 1
ATOM 755 O O . ALA A 1 105 ? -6.609 -16.508 12.339 1.00 96.62 105 ALA A O 1
ATOM 756 N N . PHE A 1 106 ? -6.828 -14.448 11.470 1.00 94.94 106 PHE A N 1
ATOM 757 C CA . PHE A 1 106 ? -6.604 -13.702 12.714 1.00 94.94 106 PHE A CA 1
ATOM 758 C C . PHE A 1 106 ? -7.873 -13.509 13.565 1.00 94.94 106 PHE A C 1
ATOM 760 O O . PHE A 1 106 ? -7.813 -12.865 14.609 1.00 94.94 106 PHE A O 1
ATOM 767 N N . GLY A 1 107 ? -9.010 -14.087 13.162 1.00 95.25 107 GLY A N 1
ATOM 768 C CA . GLY A 1 107 ? -10.232 -14.132 13.966 1.00 95.25 107 GLY A CA 1
ATOM 769 C C . GLY A 1 107 ? -11.236 -13.006 13.716 1.00 95.25 107 GLY A C 1
ATOM 770 O O . GLY A 1 107 ? -12.288 -13.011 14.354 1.00 95.25 107 GLY A O 1
ATOM 771 N N . TYR A 1 108 ? -10.983 -12.089 12.777 1.00 95.75 108 TYR A N 1
ATOM 772 C CA . TYR A 1 108 ? -11.983 -11.097 12.367 1.00 95.75 108 TYR A CA 1
ATOM 773 C C . TYR A 1 108 ? -13.126 -11.782 11.622 1.00 95.75 108 TYR A C 1
ATOM 775 O O . TYR A 1 108 ? -12.894 -12.665 10.797 1.00 95.75 108 TYR A O 1
ATOM 783 N N . ARG A 1 109 ? -14.366 -11.389 11.913 1.00 94.62 109 ARG A N 1
ATOM 784 C CA . ARG A 1 109 ? -15.567 -12.004 11.321 1.00 94.62 109 ARG A CA 1
ATOM 785 C C . ARG A 1 109 ? -16.556 -10.990 10.770 1.00 94.62 109 ARG A C 1
ATOM 787 O O . ARG A 1 109 ? -17.310 -11.332 9.869 1.00 94.62 109 ARG A O 1
ATOM 794 N N . ASP A 1 110 ? -16.552 -9.762 11.277 1.00 95.56 110 ASP A N 1
ATOM 795 C CA . ASP A 1 110 ? -17.472 -8.729 10.828 1.00 95.56 110 ASP A CA 1
ATOM 796 C C . ASP A 1 110 ? -17.046 -8.139 9.475 1.00 95.56 110 ASP A C 1
ATOM 798 O O . ASP A 1 110 ? -15.863 -7.922 9.192 1.00 95.56 110 ASP A O 1
ATOM 802 N N . ALA A 1 111 ? -18.034 -7.839 8.632 1.00 96.44 111 ALA A N 1
ATOM 803 C CA . ALA A 1 111 ? -17.793 -7.338 7.283 1.00 96.44 111 ALA A CA 1
ATOM 804 C C . ALA A 1 111 ? -17.022 -6.006 7.256 1.00 96.44 111 ALA A C 1
ATOM 806 O O . ALA A 1 111 ? -16.262 -5.767 6.316 1.00 96.44 111 ALA A O 1
ATOM 807 N N . ILE A 1 112 ? -17.189 -5.148 8.270 1.00 97.25 112 ILE A N 1
ATOM 808 C CA . ILE A 1 112 ? -16.503 -3.851 8.368 1.00 97.25 112 ILE A CA 1
ATOM 809 C C . ILE A 1 112 ? -14.995 -4.065 8.538 1.00 97.25 112 ILE A C 1
ATOM 811 O O . ILE A 1 112 ? -14.202 -3.520 7.762 1.00 97.25 112 ILE A O 1
ATOM 815 N N . SER A 1 113 ? -14.590 -4.901 9.492 1.00 97.38 113 SER A N 1
ATOM 816 C CA . SER A 1 113 ? -13.182 -5.193 9.754 1.00 97.38 113 SER A CA 1
ATOM 817 C C . SER A 1 113 ? -12.543 -5.971 8.613 1.00 97.38 113 SER A C 1
ATOM 819 O O . SER A 1 113 ? -11.468 -5.591 8.146 1.00 97.38 113 SER A O 1
ATOM 821 N N . LEU A 1 114 ? -13.222 -7.004 8.100 1.00 97.81 114 LEU A N 1
ATOM 822 C CA . LEU A 1 114 ? -12.730 -7.801 6.971 1.00 97.81 114 LEU A CA 1
ATOM 823 C C . LEU A 1 114 ? -12.476 -6.932 5.738 1.00 97.81 114 LEU A C 1
ATOM 825 O O . LEU A 1 114 ? -11.398 -6.991 5.144 1.00 97.81 114 LEU A O 1
ATOM 829 N N . THR A 1 115 ? -13.439 -6.077 5.388 1.00 97.94 115 THR A N 1
ATOM 830 C CA . THR A 1 115 ? -13.316 -5.186 4.230 1.00 97.94 115 THR A CA 1
ATOM 831 C C . THR A 1 115 ? -12.218 -4.154 4.447 1.00 97.94 115 THR A C 1
ATOM 833 O O . THR A 1 115 ? -11.443 -3.896 3.534 1.00 97.94 115 THR A O 1
ATOM 836 N N . THR A 1 116 ? -12.100 -3.584 5.647 1.00 97.75 116 THR A N 1
ATOM 837 C CA . THR A 1 116 ? -11.073 -2.574 5.945 1.00 97.75 116 THR A CA 1
ATOM 838 C C . THR A 1 116 ? -9.663 -3.161 5.881 1.00 97.75 116 THR A C 1
ATOM 840 O O . THR A 1 116 ? -8.777 -2.570 5.263 1.00 97.75 116 THR A O 1
ATOM 843 N N . ILE A 1 117 ? -9.441 -4.348 6.453 1.00 97.38 117 ILE A N 1
ATOM 844 C CA . ILE A 1 117 ? -8.133 -5.020 6.411 1.00 97.38 117 ILE A CA 1
ATOM 845 C C . ILE A 1 117 ? -7.811 -5.48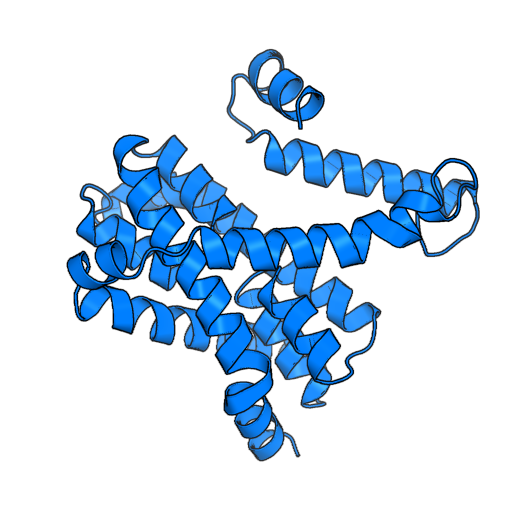4 4.982 1.00 97.38 117 ILE A C 1
ATOM 847 O O . ILE A 1 117 ? -6.704 -5.234 4.503 1.00 97.38 117 ILE A O 1
ATOM 851 N N . GLY A 1 118 ? -8.780 -6.067 4.265 1.00 97.12 118 GLY A N 1
ATOM 852 C CA . GLY A 1 118 ? -8.636 -6.427 2.847 1.00 97.12 118 GLY A CA 1
ATOM 853 C C . GLY A 1 118 ? -8.365 -5.220 1.941 1.00 97.12 118 GLY A C 1
ATOM 854 O O . GLY A 1 118 ? -7.545 -5.262 1.027 1.00 97.12 118 GLY A O 1
ATOM 855 N N . ALA A 1 119 ? -8.996 -4.084 2.218 1.00 97.12 119 ALA A N 1
ATOM 856 C CA . ALA A 1 119 ? -8.700 -2.822 1.552 1.00 97.12 119 ALA A CA 1
ATOM 857 C C . ALA A 1 119 ? -7.262 -2.356 1.845 1.00 97.12 119 ALA A C 1
ATOM 859 O O . ALA A 1 119 ? -6.557 -1.895 0.946 1.00 97.12 119 ALA A O 1
ATOM 860 N N . GLY A 1 120 ? -6.796 -2.531 3.084 1.00 95.38 120 GLY A N 1
ATOM 861 C CA . GLY A 1 120 ? -5.428 -2.225 3.503 1.00 95.38 120 GLY A CA 1
ATOM 862 C C . GLY A 1 120 ? -4.364 -3.042 2.777 1.00 95.38 120 GLY A C 1
ATOM 863 O O . GLY A 1 120 ? -3.337 -2.502 2.366 1.00 95.38 120 GLY A O 1
ATOM 864 N N . THR A 1 121 ? -4.613 -4.333 2.539 1.00 95.56 121 THR A N 1
ATOM 865 C CA . THR A 1 121 ? -3.700 -5.171 1.743 1.00 95.56 121 THR A CA 1
ATOM 866 C C . THR A 1 121 ? -3.695 -4.793 0.269 1.00 95.56 121 THR A C 1
ATOM 868 O O . THR A 1 121 ? -2.715 -5.079 -0.420 1.00 95.56 121 THR A O 1
ATOM 871 N N . ALA A 1 122 ? -4.730 -4.119 -0.246 1.00 95.19 122 ALA A N 1
ATOM 872 C CA . ALA A 1 122 ? -4.645 -3.508 -1.564 1.00 95.19 122 ALA A CA 1
ATOM 873 C C . ALA A 1 122 ? -3.571 -2.412 -1.547 1.00 95.19 122 ALA A C 1
ATOM 875 O O . ALA A 1 122 ? -2.557 -2.572 -2.237 1.00 95.19 122 ALA A O 1
ATOM 876 N N . THR A 1 123 ? -3.755 -1.371 -0.726 1.00 93.25 123 THR A N 1
ATOM 877 C CA . THR A 1 123 ? -2.726 -0.371 -0.395 1.00 93.25 123 THR A CA 1
ATOM 878 C C . THR A 1 123 ? -2.963 0.247 0.986 1.00 93.25 123 THR A C 1
ATOM 880 O O . THR A 1 123 ? -4.091 0.310 1.476 1.00 93.25 123 THR A O 1
ATOM 883 N N . TYR A 1 124 ? -1.911 0.843 1.560 1.00 89.19 124 TYR A N 1
ATOM 884 C CA . TYR A 1 124 ? -1.998 1.602 2.815 1.00 89.19 124 TYR A CA 1
ATOM 885 C C . TYR A 1 124 ? -2.838 2.895 2.709 1.00 89.19 124 TYR A C 1
ATOM 887 O O . TYR A 1 124 ? -2.994 3.596 3.704 1.00 89.19 124 TYR A O 1
ATOM 895 N N . ILE A 1 125 ? -3.359 3.231 1.519 1.00 90.06 125 ILE A N 1
ATOM 896 C CA . ILE A 1 125 ? -4.301 4.339 1.284 1.00 90.06 125 ILE A CA 1
ATOM 897 C C . ILE A 1 125 ? -5.735 3.805 1.171 1.00 90.06 125 ILE A C 1
ATOM 899 O O . ILE A 1 125 ? -6.649 4.361 1.775 1.00 90.06 125 ILE A O 1
ATOM 903 N N . VAL A 1 126 ? -5.939 2.708 0.436 1.00 93.44 126 VAL A N 1
ATOM 904 C CA . VAL A 1 126 ? -7.269 2.119 0.207 1.00 93.44 126 VAL A CA 1
ATOM 905 C C . VAL A 1 126 ? -7.886 1.642 1.524 1.00 93.44 126 VAL A C 1
ATOM 907 O O . VAL A 1 126 ? -9.073 1.872 1.748 1.00 93.44 126 VAL A O 1
ATOM 910 N N . GLY A 1 127 ? -7.081 1.070 2.426 1.00 94.50 127 GLY A N 1
ATOM 911 C CA . GLY A 1 127 ? -7.489 0.687 3.784 1.00 94.50 127 GLY A CA 1
ATOM 912 C C . GLY A 1 127 ? -8.155 1.814 4.580 1.00 94.50 127 GLY A C 1
ATOM 913 O O . GLY A 1 127 ? -9.350 1.715 4.864 1.00 94.50 127 GLY A O 1
ATOM 914 N N . PRO A 1 128 ? -7.446 2.913 4.906 1.00 90.88 128 PRO A N 1
ATOM 915 C CA . PRO A 1 128 ? -8.020 4.005 5.687 1.00 90.88 128 PRO A CA 1
ATOM 916 C C . PRO A 1 128 ? -9.164 4.732 4.976 1.00 90.88 128 PRO A C 1
ATOM 918 O O . PRO A 1 128 ? -10.094 5.155 5.654 1.00 90.88 128 PRO A O 1
ATOM 921 N N . VAL A 1 129 ? -9.145 4.855 3.643 1.00 91.31 129 VAL A N 1
ATOM 922 C CA . VAL A 1 129 ? -10.290 5.410 2.894 1.00 91.31 129 VAL A CA 1
ATOM 923 C C . VAL A 1 129 ? -11.526 4.542 3.089 1.00 91.31 129 VAL A C 1
ATOM 925 O O . VAL A 1 129 ? -12.592 5.050 3.427 1.00 91.31 129 VAL A O 1
ATOM 928 N N . THR A 1 130 ? -11.365 3.230 2.926 1.00 95.25 130 THR A N 1
ATOM 929 C CA . THR A 1 130 ? -12.460 2.269 3.063 1.00 95.25 130 THR A CA 1
ATOM 930 C C . THR A 1 130 ? -12.986 2.248 4.487 1.00 95.25 130 THR A C 1
ATOM 932 O O . THR A 1 130 ? -14.178 2.445 4.688 1.00 95.25 130 THR A O 1
ATOM 935 N N . GLY A 1 131 ? -12.100 2.092 5.473 1.00 94.44 131 GLY A N 1
ATOM 936 C CA . GLY A 1 131 ? -12.474 2.039 6.882 1.00 94.44 131 GLY A CA 1
ATOM 937 C C . GLY A 1 131 ? -13.161 3.316 7.358 1.00 94.44 131 GLY A C 1
ATOM 938 O O . GLY A 1 131 ? -14.192 3.236 8.017 1.00 94.44 131 GLY A O 1
ATOM 939 N N . SER A 1 132 ? -12.666 4.496 6.966 1.00 90.50 132 SER A N 1
ATOM 940 C CA . SER A 1 132 ? -13.350 5.759 7.274 1.00 90.50 132 SER A CA 1
ATOM 941 C C . SER A 1 132 ? -14.723 5.863 6.598 1.00 90.50 132 SER A C 1
ATOM 943 O O . SER A 1 132 ? -15.648 6.383 7.210 1.00 90.50 132 SER A O 1
ATOM 945 N N . ALA A 1 133 ? -14.877 5.361 5.368 1.00 92.62 133 ALA A N 1
ATOM 946 C CA . ALA A 1 133 ? -16.145 5.419 4.639 1.00 92.62 133 ALA A CA 1
ATOM 947 C C . ALA A 1 133 ? -17.223 4.485 5.215 1.00 92.62 133 ALA A C 1
ATOM 949 O O . ALA A 1 133 ? -18.397 4.846 5.219 1.00 92.62 133 ALA A O 1
ATOM 950 N N . ILE A 1 134 ? -16.838 3.300 5.699 1.00 95.44 134 ILE A N 1
ATOM 951 C CA . ILE A 1 134 ? -17.778 2.283 6.209 1.00 95.44 134 ILE A CA 1
ATOM 952 C C . ILE A 1 134 ? -17.892 2.255 7.743 1.00 95.44 134 ILE A C 1
ATOM 954 O O . ILE A 1 134 ? -18.612 1.417 8.280 1.00 95.44 134 ILE A O 1
ATOM 958 N N . GLY A 1 135 ? -17.202 3.157 8.451 1.00 92.75 135 GLY A N 1
ATOM 959 C CA . GLY A 1 135 ? -17.301 3.306 9.908 1.00 92.75 135 GLY A CA 1
ATOM 960 C C . GLY A 1 135 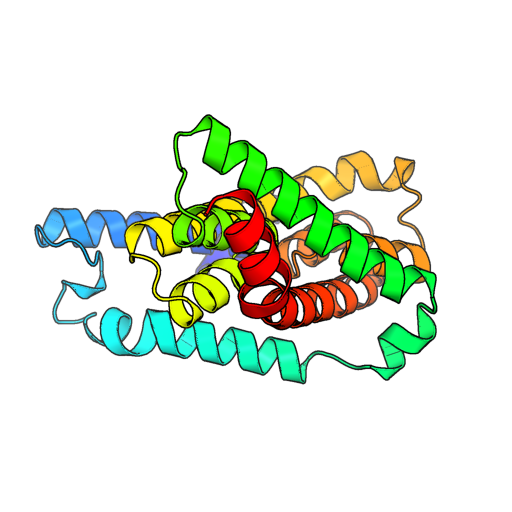? -16.491 2.292 10.724 1.00 92.75 135 GLY A C 1
ATOM 961 O O . GLY A 1 135 ? -16.933 1.871 11.789 1.00 92.75 135 GLY A O 1
ATOM 962 N N . ALA A 1 136 ? -15.320 1.879 10.237 1.00 95.12 136 ALA A N 1
ATOM 963 C CA . ALA A 1 136 ? -14.414 0.990 10.962 1.00 95.12 136 ALA A CA 1
ATOM 964 C C . ALA A 1 136 ? -13.741 1.681 12.160 1.00 95.12 136 ALA A C 1
ATOM 966 O O . ALA A 1 136 ? -13.525 2.895 12.158 1.00 95.12 136 ALA A O 1
ATOM 967 N N . SER A 1 137 ? -13.354 0.893 13.167 1.00 93.25 137 SER A N 1
ATOM 968 C CA . SER A 1 137 ? -12.623 1.409 14.326 1.00 93.25 137 SER A CA 1
ATOM 969 C C . SER A 1 137 ? -11.217 1.890 13.947 1.00 93.25 137 SER A C 1
ATOM 971 O O . SER A 1 137 ? -10.595 1.404 12.996 1.00 93.25 137 SER A O 1
ATOM 973 N N . SER A 1 138 ? -10.680 2.828 14.731 1.00 85.38 138 SER A N 1
ATOM 974 C CA . SER A 1 138 ? -9.322 3.357 14.546 1.00 85.38 138 SER A CA 1
ATOM 975 C C . SER A 1 138 ? -8.247 2.266 14.595 1.00 85.38 138 SER A C 1
ATOM 977 O O . SER A 1 138 ? -7.256 2.347 13.869 1.00 85.38 138 SER A O 1
ATOM 979 N N . GLU A 1 139 ? -8.450 1.225 15.405 1.00 89.75 139 GLU A N 1
ATOM 980 C CA . GLU A 1 139 ? -7.552 0.069 15.498 1.00 89.75 139 GLU A CA 1
ATOM 981 C C . GLU A 1 139 ? -7.500 -0.712 14.180 1.00 89.75 139 GLU A C 1
ATOM 983 O O . GLU A 1 139 ? -6.421 -0.953 13.636 1.00 89.75 139 GLU A O 1
ATOM 988 N N . VAL A 1 140 ? -8.662 -1.033 13.603 1.00 94.88 140 VAL A N 1
ATOM 989 C CA . VAL A 1 140 ? -8.761 -1.761 12.328 1.00 94.88 140 VAL A CA 1
ATOM 990 C C . VAL A 1 140 ? -8.209 -0.913 11.180 1.00 94.88 140 VAL A C 1
ATOM 992 O O . VAL A 1 140 ? -7.472 -1.418 10.328 1.00 94.88 140 VAL A O 1
ATOM 995 N N . ILE A 1 141 ? -8.479 0.395 11.178 1.00 91.94 141 ILE A N 1
ATOM 996 C CA . ILE A 1 141 ? -7.869 1.329 10.222 1.00 91.94 141 ILE A CA 1
ATOM 997 C C . ILE A 1 141 ? -6.339 1.298 10.347 1.00 91.94 141 ILE A C 1
ATOM 999 O O . ILE A 1 141 ? -5.647 1.187 9.333 1.00 91.94 141 ILE A O 1
ATOM 1003 N N . THR A 1 142 ? -5.800 1.326 11.564 1.00 88.94 142 THR A N 1
ATOM 1004 C CA . THR A 1 142 ? -4.350 1.277 11.808 1.00 88.94 142 THR A CA 1
ATOM 1005 C C . THR A 1 142 ? -3.735 -0.034 11.309 1.00 88.94 142 THR A C 1
ATOM 1007 O O . THR A 1 142 ? -2.716 -0.012 10.613 1.00 88.94 142 THR A O 1
ATOM 1010 N N . LEU A 1 143 ? -4.388 -1.172 11.565 1.00 93.62 143 LEU A N 1
ATOM 1011 C CA . LEU A 1 143 ? -3.973 -2.479 11.039 1.00 93.62 143 LEU A CA 1
ATOM 1012 C C . LEU A 1 143 ? -3.986 -2.520 9.508 1.00 93.62 143 LEU A C 1
ATOM 1014 O O . LEU A 1 143 ? -3.061 -3.058 8.897 1.00 93.62 143 LEU A O 1
ATOM 1018 N N . SER A 1 144 ? -4.987 -1.909 8.872 1.00 94.81 144 SER A N 1
ATOM 1019 C CA . SER A 1 144 ? -5.072 -1.841 7.409 1.00 94.81 144 SER A CA 1
ATOM 1020 C C . SER A 1 144 ? -3.899 -1.066 6.792 1.00 94.81 144 SER A C 1
ATOM 1022 O O . SER A 1 144 ? -3.332 -1.491 5.783 1.00 94.81 144 SER A O 1
ATOM 1024 N N . ILE A 1 145 ? -3.474 0.032 7.431 1.00 91.62 145 ILE A N 1
ATOM 1025 C CA . ILE A 1 145 ? -2.304 0.810 7.007 1.00 91.62 145 ILE A CA 1
ATOM 1026 C C . ILE A 1 145 ? -1.050 -0.061 7.120 1.00 91.62 145 ILE A C 1
ATOM 1028 O O . ILE A 1 145 ? -0.269 -0.141 6.169 1.00 91.62 145 ILE A O 1
ATOM 1032 N N . ALA A 1 146 ? -0.877 -0.755 8.249 1.00 90.50 146 ALA A N 1
ATOM 1033 C CA . ALA A 1 146 ? 0.261 -1.643 8.472 1.00 90.50 146 ALA A CA 1
ATOM 1034 C C . ALA A 1 146 ? 0.336 -2.756 7.413 1.00 90.50 146 ALA A C 1
ATOM 1036 O O . ALA A 1 146 ? 1.399 -2.983 6.833 1.00 90.50 146 ALA A O 1
ATOM 1037 N N . ALA A 1 147 ? -0.793 -3.390 7.087 1.00 93.94 147 ALA A N 1
ATOM 1038 C CA . ALA A 1 147 ? -0.867 -4.432 6.065 1.00 93.94 147 ALA A CA 1
ATOM 1039 C C . ALA A 1 147 ? -0.405 -3.928 4.683 1.00 93.94 147 ALA A C 1
ATOM 1041 O O . ALA A 1 147 ? 0.413 -4.567 4.011 1.00 93.94 147 ALA A O 1
ATOM 1042 N N . GLY A 1 148 ? -0.857 -2.738 4.279 1.00 93.25 148 GLY A N 1
ATOM 1043 C CA . GLY A 1 148 ? -0.439 -2.112 3.025 1.00 93.25 148 GLY A CA 1
ATOM 1044 C C . GLY A 1 148 ? 1.035 -1.700 3.005 1.00 93.25 148 GLY A C 1
ATOM 1045 O O . GLY A 1 148 ? 1.698 -1.821 1.970 1.00 93.25 148 GLY A O 1
ATOM 1046 N N . LEU A 1 149 ? 1.576 -1.248 4.141 1.00 89.81 149 LEU A N 1
ATOM 1047 C CA . LEU A 1 149 ? 2.999 -0.924 4.281 1.00 89.81 149 LEU A CA 1
ATOM 1048 C C . LEU A 1 149 ? 3.875 -2.169 4.127 1.00 89.81 149 LEU A C 1
ATOM 1050 O O . LEU A 1 149 ? 4.856 -2.124 3.381 1.00 89.81 149 LEU A O 1
ATOM 1054 N N . VAL A 1 150 ? 3.497 -3.287 4.756 1.00 92.06 150 VAL A N 1
ATOM 1055 C CA . VAL A 1 150 ? 4.196 -4.574 4.603 1.00 92.06 150 VAL A CA 1
ATOM 1056 C C . VAL A 1 150 ? 4.250 -4.970 3.130 1.00 92.06 150 VAL A C 1
ATOM 1058 O O . VAL A 1 150 ? 5.337 -5.207 2.600 1.00 92.06 150 VAL A O 1
ATOM 1061 N N . LYS A 1 151 ? 3.112 -4.945 2.425 1.00 93.50 151 LYS A N 1
ATOM 1062 C CA . LYS A 1 151 ? 3.068 -5.234 0.982 1.00 93.50 151 LYS A CA 1
ATOM 1063 C C . LYS A 1 151 ? 3.973 -4.301 0.175 1.00 93.50 151 LYS A C 1
ATOM 1065 O O . LYS A 1 151 ? 4.682 -4.759 -0.722 1.00 93.50 151 LYS A O 1
ATOM 1070 N N . SER A 1 152 ? 3.978 -3.004 0.481 1.00 90.31 152 SER A N 1
ATOM 1071 C CA . SER A 1 152 ? 4.816 -2.025 -0.220 1.00 90.31 152 SER A CA 1
ATOM 1072 C C . SER A 1 152 ? 6.309 -2.306 -0.039 1.00 90.31 152 SER A C 1
ATOM 1074 O O . SER A 1 152 ? 7.068 -2.243 -1.007 1.00 90.31 152 SER A O 1
ATOM 1076 N N . ILE A 1 153 ? 6.737 -2.640 1.180 1.00 88.31 153 ILE A N 1
ATOM 1077 C CA . ILE A 1 153 ? 8.133 -2.977 1.483 1.00 88.31 153 ILE A CA 1
ATOM 1078 C C . ILE A 1 153 ? 8.529 -4.282 0.788 1.00 88.31 153 ILE A C 1
ATOM 1080 O O . ILE A 1 153 ? 9.571 -4.329 0.136 1.00 88.31 153 ILE A O 1
ATOM 1084 N N . LEU A 1 154 ? 7.680 -5.312 0.859 1.00 91.38 154 LEU A N 1
ATOM 1085 C CA . LEU A 1 154 ? 7.909 -6.583 0.169 1.00 91.38 154 LEU A CA 1
ATOM 1086 C C . LEU A 1 154 ? 8.006 -6.398 -1.345 1.00 91.38 154 LEU A C 1
ATOM 1088 O O . LEU A 1 154 ? 8.890 -6.971 -1.970 1.00 91.38 154 LEU A O 1
ATOM 1092 N N . THR A 1 155 ? 7.152 -5.556 -1.932 1.00 93.50 155 THR A N 1
ATOM 1093 C CA . THR A 1 155 ? 7.221 -5.218 -3.360 1.00 93.50 155 THR A CA 1
ATOM 1094 C C . THR A 1 155 ? 8.560 -4.555 -3.674 1.00 93.50 155 THR A C 1
ATOM 1096 O O . THR A 1 155 ? 9.283 -5.011 -4.555 1.00 93.50 155 THR A O 1
ATOM 1099 N N . MET A 1 156 ? 8.936 -3.523 -2.919 1.00 88.88 156 MET A N 1
ATOM 1100 C CA . MET A 1 156 ? 10.175 -2.770 -3.134 1.00 88.88 156 MET A CA 1
ATOM 1101 C C . MET A 1 156 ? 11.422 -3.654 -3.071 1.00 88.88 156 MET A C 1
ATOM 1103 O O . MET A 1 156 ? 12.277 -3.571 -3.948 1.00 88.88 156 MET A O 1
ATOM 1107 N N . ILE A 1 157 ? 11.516 -4.500 -2.043 1.00 87.19 157 ILE A N 1
ATOM 1108 C CA . ILE A 1 157 ? 12.673 -5.370 -1.817 1.00 87.19 157 ILE A CA 1
ATOM 1109 C C . ILE A 1 157 ? 12.635 -6.574 -2.758 1.00 87.19 157 ILE A C 1
ATOM 1111 O O . ILE A 1 157 ? 13.676 -6.983 -3.252 1.00 87.19 157 ILE A O 1
ATOM 1115 N N . GLY A 1 158 ? 11.456 -7.137 -3.024 1.00 90.19 158 GLY A N 1
ATOM 1116 C CA . GLY A 1 158 ? 11.283 -8.348 -3.823 1.00 90.19 158 GLY A CA 1
ATOM 1117 C C . GLY A 1 158 ? 11.456 -8.130 -5.325 1.00 90.19 158 GLY A C 1
ATOM 1118 O O . GLY A 1 158 ? 12.007 -9.003 -5.995 1.00 90.19 158 GLY A O 1
ATOM 1119 N N . THR A 1 159 ? 11.039 -6.970 -5.855 1.00 93.12 159 THR A N 1
ATOM 1120 C CA . THR A 1 159 ? 11.036 -6.690 -7.309 1.00 93.12 159 THR A CA 1
ATOM 1121 C C . THR A 1 159 ? 12.370 -7.024 -7.982 1.00 93.12 159 THR A C 1
ATOM 1123 O O . THR A 1 159 ? 12.342 -7.776 -8.955 1.00 93.12 159 THR A O 1
ATOM 1126 N N . PRO A 1 160 ? 13.539 -6.559 -7.493 1.00 89.00 160 PRO A N 1
ATOM 1127 C CA . PRO A 1 160 ? 14.810 -6.785 -8.185 1.00 89.00 160 PRO A CA 1
ATOM 1128 C C . PRO A 1 160 ? 15.189 -8.266 -8.306 1.00 89.00 160 PRO A C 1
ATOM 1130 O O . PRO A 1 160 ? 15.835 -8.659 -9.276 1.00 89.00 160 PRO A O 1
ATOM 1133 N N . PHE A 1 161 ? 14.759 -9.103 -7.355 1.00 91.19 161 PHE A N 1
ATOM 1134 C CA . PHE A 1 161 ? 15.033 -10.542 -7.369 1.00 91.19 161 PHE A CA 1
ATOM 1135 C C . PHE A 1 161 ? 14.168 -11.288 -8.387 1.00 91.19 161 PHE A C 1
ATOM 1137 O O . PHE A 1 161 ? 14.635 -12.243 -9.006 1.00 91.19 161 PHE A O 1
ATOM 1144 N N . ILE A 1 162 ? 12.921 -10.847 -8.585 1.00 93.38 162 ILE A N 1
ATOM 1145 C CA . ILE A 1 162 ? 11.964 -11.513 -9.480 1.00 93.38 162 ILE A CA 1
ATOM 1146 C C . ILE A 1 162 ? 11.886 -10.881 -10.877 1.00 93.38 162 ILE A C 1
ATOM 1148 O O . ILE A 1 162 ? 11.382 -11.514 -11.802 1.00 93.38 162 ILE A O 1
ATOM 1152 N N . ALA A 1 163 ? 12.405 -9.663 -11.058 1.00 92.19 163 ALA A N 1
ATOM 1153 C CA . ALA A 1 163 ? 12.222 -8.842 -12.257 1.00 92.19 163 ALA A CA 1
ATOM 1154 C C . ALA A 1 163 ? 12.584 -9.551 -13.569 1.00 92.19 163 ALA A C 1
ATOM 1156 O O . ALA A 1 163 ? 11.843 -9.457 -14.548 1.00 92.19 163 ALA A O 1
ATOM 1157 N N . LYS A 1 164 ? 13.700 -10.292 -13.590 1.00 91.06 164 LYS A N 1
ATOM 1158 C CA . LYS A 1 164 ? 14.137 -11.039 -14.781 1.00 91.06 164 LYS A CA 1
ATOM 1159 C C . LYS A 1 164 ? 13.174 -12.173 -15.137 1.00 91.06 164 LYS A C 1
ATOM 1161 O O . LYS A 1 164 ? 12.910 -12.389 -16.313 1.00 91.06 164 LYS A O 1
ATOM 1166 N N . TYR A 1 165 ? 12.629 -12.856 -14.131 1.00 92.81 165 TYR A N 1
ATOM 1167 C CA . TYR A 1 165 ? 11.724 -13.993 -14.317 1.00 92.81 165 TYR A CA 1
ATOM 1168 C C . TYR A 1 165 ? 10.345 -13.564 -14.817 1.00 92.81 165 TYR A C 1
ATOM 1170 O O . TYR A 1 165 ? 9.724 -14.278 -15.594 1.00 92.81 165 TYR A O 1
ATOM 1178 N N . ILE A 1 166 ? 9.886 -12.378 -14.413 1.00 91.81 166 ILE A N 1
ATOM 1179 C CA . ILE A 1 166 ? 8.596 -11.820 -14.844 1.00 91.81 166 ILE A CA 1
ATOM 1180 C C . ILE A 1 166 ? 8.713 -10.936 -16.099 1.00 91.81 166 ILE A C 1
ATOM 1182 O O . ILE A 1 166 ? 7.749 -10.272 -16.478 1.00 91.81 166 ILE A O 1
ATOM 1186 N N . GLY A 1 167 ? 9.887 -10.902 -16.744 1.00 91.69 167 GLY A N 1
ATOM 1187 C CA . GLY A 1 167 ? 10.102 -10.166 -17.992 1.00 91.69 167 GLY A CA 1
ATOM 1188 C C . GLY A 1 167 ? 9.991 -8.650 -17.837 1.00 91.69 167 GLY A C 1
ATOM 1189 O O . GLY A 1 167 ? 9.510 -7.966 -18.738 1.00 91.69 167 GLY A O 1
ATOM 1190 N N . LEU A 1 168 ? 10.403 -8.107 -16.690 1.00 92.38 168 LEU A N 1
ATOM 1191 C CA . LEU A 1 168 ? 10.278 -6.688 -16.380 1.00 92.38 168 LEU A CA 1
ATOM 1192 C C . LEU A 1 168 ? 11.379 -5.872 -17.079 1.00 92.38 168 LEU A C 1
ATOM 1194 O O . LEU A 1 168 ? 12.332 -5.408 -16.464 1.00 92.38 168 LEU A O 1
ATOM 1198 N N . ASN A 1 169 ? 11.256 -5.752 -18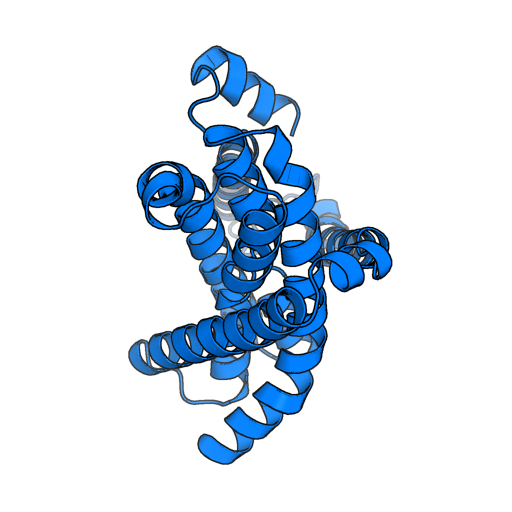.401 1.00 92.81 169 ASN A N 1
ATOM 1199 C CA . ASN A 1 169 ? 12.261 -5.151 -19.283 1.00 92.81 169 ASN A CA 1
ATOM 1200 C C . ASN A 1 169 ? 11.674 -4.163 -20.307 1.00 92.81 169 ASN A C 1
ATOM 1202 O O . ASN A 1 169 ? 12.395 -3.671 -21.172 1.00 92.81 169 ASN A O 1
ATOM 1206 N N . ASN A 1 170 ? 10.369 -3.884 -20.249 1.00 90.88 170 ASN A N 1
ATOM 1207 C CA . ASN A 1 170 ? 9.708 -2.968 -21.170 1.00 90.88 170 ASN A CA 1
ATOM 1208 C C . ASN A 1 170 ? 8.549 -2.202 -20.498 1.00 90.88 170 ASN A C 1
ATOM 1210 O O . ASN A 1 170 ? 8.023 -2.635 -19.467 1.00 90.88 170 ASN A O 1
ATOM 1214 N N . PRO A 1 171 ? 8.112 -1.067 -21.080 1.00 88.81 171 PRO A N 1
ATOM 1215 C CA . PRO A 1 171 ? 7.020 -0.263 -20.533 1.00 88.81 171 PRO A CA 1
ATOM 1216 C C . PRO A 1 171 ? 5.709 -1.027 -20.327 1.00 88.81 171 PRO A C 1
ATOM 1218 O O . PRO A 1 171 ? 5.019 -0.813 -19.334 1.00 88.81 171 PRO A O 1
ATOM 1221 N N . ARG A 1 172 ? 5.353 -1.943 -21.238 1.00 88.12 172 ARG A N 1
ATOM 1222 C CA . ARG A 1 172 ? 4.079 -2.673 -21.170 1.00 88.12 172 ARG A CA 1
ATOM 1223 C C . ARG A 1 172 ? 4.047 -3.631 -19.981 1.00 88.12 172 ARG A C 1
ATOM 1225 O O . ARG A 1 172 ? 3.067 -3.635 -19.241 1.00 88.12 172 ARG A O 1
ATOM 1232 N N . THR A 1 173 ? 5.109 -4.401 -19.761 1.00 91.69 173 THR A N 1
ATOM 1233 C CA . THR A 1 173 ? 5.213 -5.286 -18.589 1.00 91.69 173 THR A CA 1
ATOM 1234 C C . THR A 1 173 ? 5.310 -4.489 -17.294 1.00 91.69 173 THR A C 1
ATOM 1236 O O . THR A 1 173 ? 4.707 -4.889 -16.305 1.00 91.69 173 THR A O 1
ATOM 1239 N N . ALA A 1 174 ? 5.984 -3.333 -17.296 1.00 92.12 174 ALA A N 1
ATOM 1240 C CA . ALA A 1 174 ? 6.035 -2.442 -16.135 1.00 92.12 174 ALA A CA 1
ATOM 1241 C C . ALA A 1 174 ? 4.648 -1.888 -15.759 1.00 92.12 174 ALA A C 1
ATOM 1243 O O . ALA A 1 174 ? 4.313 -1.842 -14.579 1.00 92.12 174 ALA A O 1
ATOM 1244 N N . MET A 1 175 ? 3.818 -1.533 -16.747 1.00 90.88 175 MET A N 1
ATOM 1245 C CA . MET A 1 175 ? 2.426 -1.113 -16.526 1.00 90.88 175 MET A CA 1
ATOM 1246 C C . MET A 1 175 ? 1.563 -2.240 -15.948 1.00 90.88 175 MET A C 1
ATOM 1248 O O . MET A 1 175 ? 0.828 -2.038 -14.984 1.00 90.88 175 MET A O 1
ATOM 1252 N N . VAL A 1 176 ? 1.663 -3.450 -16.503 1.00 93.06 176 VAL A N 1
ATOM 1253 C CA . VAL A 1 176 ? 0.936 -4.611 -15.963 1.00 93.06 176 VAL A CA 1
ATOM 1254 C C . VAL A 1 176 ? 1.393 -4.903 -14.535 1.00 93.06 176 VAL A C 1
ATOM 1256 O O . VAL A 1 176 ? 0.554 -5.063 -13.655 1.00 93.06 176 VAL A O 1
ATOM 1259 N N . TYR A 1 177 ? 2.704 -4.890 -14.285 1.00 94.94 177 TYR A N 1
ATOM 1260 C CA . TYR A 1 177 ? 3.288 -5.084 -12.961 1.00 94.94 177 TYR A CA 1
ATOM 1261 C C . TYR A 1 177 ? 2.783 -4.059 -11.941 1.00 94.94 177 TYR A C 1
ATOM 1263 O O . TYR A 1 177 ? 2.353 -4.438 -10.852 1.00 94.94 177 TYR A O 1
ATOM 1271 N N . GLY A 1 178 ? 2.778 -2.774 -12.308 1.00 93.12 178 GLY A N 1
ATOM 1272 C CA . GLY A 1 178 ? 2.232 -1.710 -11.471 1.00 93.12 178 GLY A CA 1
ATOM 1273 C C . GLY A 1 178 ? 0.756 -1.924 -11.148 1.00 93.12 178 GLY A C 1
ATOM 1274 O O . GLY A 1 178 ? 0.353 -1.749 -10.000 1.00 93.12 178 GLY A O 1
ATOM 1275 N N . GLY A 1 179 ? -0.028 -2.394 -12.122 1.00 92.56 179 GLY A N 1
ATOM 1276 C CA . GLY A 1 179 ? -1.434 -2.735 -11.917 1.00 92.56 179 GLY A CA 1
ATOM 1277 C C . GLY A 1 179 ? -1.678 -3.999 -11.084 1.00 92.56 179 GLY A C 1
ATOM 1278 O O . GLY A 1 179 ? -2.666 -4.049 -10.372 1.00 92.56 179 GLY A O 1
ATOM 1279 N N . ILE A 1 180 ? -0.794 -4.999 -11.099 1.00 94.69 180 ILE A N 1
ATOM 1280 C CA . ILE A 1 180 ? -0.947 -6.186 -10.232 1.00 94.69 180 ILE A CA 1
ATOM 1281 C C . ILE A 1 180 ? -0.499 -5.870 -8.801 1.00 94.69 180 ILE A C 1
ATOM 1283 O O . ILE A 1 180 ? -1.197 -6.190 -7.839 1.00 94.69 180 ILE A O 1
ATOM 1287 N N . MET A 1 181 ? 0.667 -5.239 -8.646 1.00 95.56 181 MET A N 1
ATOM 1288 C CA . MET A 1 181 ? 1.241 -4.979 -7.326 1.00 95.56 181 MET A CA 1
ATOM 1289 C C . MET A 1 181 ? 0.561 -3.812 -6.614 1.00 95.56 181 MET A C 1
ATOM 1291 O O . MET A 1 181 ? 0.421 -3.846 -5.394 1.00 95.56 181 MET A O 1
ATOM 1295 N N . GLY A 1 182 ? 0.142 -2.774 -7.338 1.00 88.81 182 GLY A N 1
ATOM 1296 C CA . GLY A 1 182 ? -0.712 -1.701 -6.829 1.00 88.81 182 GLY A CA 1
ATOM 1297 C C . GLY A 1 182 ? -0.085 -0.718 -5.835 1.00 88.81 182 GLY A C 1
ATOM 1298 O O . GLY A 1 182 ? -0.716 0.273 -5.480 1.00 88.81 182 GLY A O 1
ATOM 1299 N N . THR A 1 183 ? 1.150 -0.947 -5.379 1.00 89.69 183 THR A N 1
ATOM 1300 C CA . THR A 1 183 ? 1.827 -0.067 -4.414 1.00 89.69 183 THR A CA 1
ATOM 1301 C C . THR A 1 183 ? 2.697 0.953 -5.148 1.00 89.69 183 THR A C 1
ATOM 1303 O O . THR A 1 183 ? 3.754 0.605 -5.659 1.00 89.69 183 THR A O 1
ATOM 1306 N N . THR A 1 184 ? 2.299 2.228 -5.228 1.00 87.31 184 THR A N 1
ATOM 1307 C CA . THR A 1 184 ? 3.074 3.220 -6.008 1.00 87.31 184 THR A CA 1
ATOM 1308 C C . THR A 1 184 ? 4.513 3.348 -5.512 1.00 87.31 184 THR A C 1
ATOM 1310 O O . THR A 1 184 ? 5.447 3.310 -6.308 1.00 87.31 184 THR A O 1
ATOM 1313 N N . SER A 1 185 ? 4.715 3.440 -4.196 1.00 83.31 185 SER A N 1
ATOM 1314 C CA . SER A 1 185 ? 6.048 3.541 -3.594 1.00 83.31 185 SER A CA 1
ATOM 1315 C C . SER A 1 185 ? 6.845 2.237 -3.702 1.00 83.31 185 SER A C 1
ATOM 1317 O O . SER A 1 185 ? 8.034 2.282 -4.017 1.00 83.31 185 SER A O 1
ATOM 1319 N N . GLY A 1 186 ? 6.207 1.082 -3.495 1.00 88.69 186 GLY A N 1
ATOM 1320 C CA . GLY A 1 186 ? 6.864 -0.219 -3.615 1.00 88.69 186 GLY A CA 1
ATOM 1321 C C . GLY A 1 186 ? 7.263 -0.558 -5.049 1.00 88.69 186 GLY A C 1
ATOM 1322 O O . GLY A 1 186 ? 8.400 -0.954 -5.296 1.00 88.69 186 GLY A O 1
ATOM 1323 N N . VAL A 1 187 ? 6.365 -0.328 -6.007 1.00 93.12 187 VAL A N 1
ATOM 1324 C CA . VAL A 1 187 ? 6.628 -0.483 -7.443 1.00 93.12 187 VAL A CA 1
ATOM 1325 C C . VAL A 1 187 ? 7.713 0.491 -7.885 1.00 93.12 187 VAL A C 1
ATOM 1327 O O . VAL A 1 187 ? 8.700 0.053 -8.463 1.00 93.12 187 VAL A O 1
ATOM 1330 N N . ALA A 1 188 ? 7.601 1.786 -7.577 1.00 88.62 188 ALA A N 1
ATOM 1331 C CA . ALA A 1 188 ? 8.612 2.762 -7.982 1.00 88.62 188 ALA A CA 1
ATOM 1332 C C . ALA A 1 188 ? 10.000 2.428 -7.415 1.00 88.62 188 ALA A C 1
ATOM 1334 O O . ALA A 1 188 ? 10.976 2.441 -8.161 1.00 88.62 188 ALA A O 1
ATOM 1335 N N . GLY A 1 189 ? 10.091 2.071 -6.129 1.00 85.62 189 GLY A N 1
ATOM 1336 C CA . GLY A 1 189 ? 11.359 1.690 -5.502 1.00 85.62 189 GLY A CA 1
ATOM 1337 C C . GLY A 1 189 ? 11.948 0.402 -6.085 1.00 85.62 189 GLY A C 1
ATOM 1338 O O . GLY A 1 189 ? 13.138 0.350 -6.392 1.00 85.62 189 GLY A O 1
ATOM 1339 N N . GLY A 1 190 ? 11.115 -0.617 -6.306 1.00 88.69 190 GLY A N 1
ATOM 1340 C CA . GLY A 1 190 ? 11.544 -1.884 -6.899 1.00 88.69 190 GLY A CA 1
ATOM 1341 C C . GLY A 1 190 ? 11.992 -1.748 -8.357 1.00 88.69 190 GLY A C 1
ATOM 1342 O O . GLY A 1 190 ? 13.003 -2.327 -8.760 1.00 88.69 190 GLY A O 1
ATOM 1343 N N . LEU A 1 191 ? 11.279 -0.934 -9.140 1.00 90.69 191 LEU A N 1
ATOM 1344 C CA . LEU A 1 191 ? 11.648 -0.597 -10.514 1.00 90.69 191 LEU A CA 1
ATOM 1345 C C . LEU A 1 191 ? 12.918 0.244 -10.567 1.00 90.69 191 LEU A C 1
ATOM 1347 O O . LEU A 1 191 ? 13.776 -0.038 -11.391 1.00 90.69 191 LEU A O 1
ATOM 1351 N N . ALA A 1 192 ? 13.095 1.211 -9.666 1.00 86.88 192 ALA A N 1
ATOM 1352 C CA . ALA A 1 192 ? 14.312 2.018 -9.607 1.00 86.88 192 ALA A CA 1
ATOM 1353 C C . ALA A 1 192 ? 15.563 1.165 -9.343 1.00 86.88 192 ALA A C 1
ATOM 1355 O O . ALA A 1 192 ? 16.622 1.435 -9.903 1.00 86.88 192 ALA A O 1
ATOM 1356 N N . ALA A 1 193 ? 15.431 0.109 -8.536 1.00 83.12 193 ALA A N 1
ATOM 1357 C CA . ALA A 1 193 ? 16.497 -0.859 -8.289 1.00 83.12 193 ALA A CA 1
ATOM 1358 C C . ALA A 1 193 ? 16.689 -1.889 -9.425 1.00 83.12 193 ALA A C 1
ATOM 1360 O O . ALA A 1 193 ? 17.675 -2.623 -9.412 1.00 83.12 193 ALA A O 1
ATOM 1361 N N . THR A 1 194 ? 15.770 -1.951 -10.394 1.00 87.69 194 THR A N 1
ATOM 1362 C CA . THR A 1 194 ? 15.805 -2.883 -11.534 1.00 87.69 194 THR A CA 1
ATOM 1363 C C . THR A 1 194 ? 16.194 -2.169 -12.834 1.00 87.69 194 THR A C 1
ATOM 1365 O O . THR A 1 194 ? 17.257 -2.426 -13.389 1.00 87.69 194 THR A O 1
ATOM 1368 N N . ASP A 1 195 ? 15.332 -1.270 -13.314 1.00 88.69 195 ASP A N 1
ATOM 1369 C CA . ASP A 1 195 ? 15.544 -0.373 -14.450 1.00 88.69 195 ASP A CA 1
ATOM 1370 C C . ASP A 1 195 ? 14.786 0.950 -14.191 1.00 88.69 195 ASP A C 1
ATOM 1372 O O . ASP A 1 195 ? 13.553 1.002 -14.306 1.00 88.69 195 ASP A O 1
ATOM 1376 N N . PRO A 1 196 ? 15.502 2.048 -13.876 1.00 86.12 196 PRO A N 1
ATOM 1377 C CA . PRO A 1 196 ? 14.905 3.356 -13.613 1.00 86.12 196 PRO A CA 1
ATOM 1378 C C . PRO A 1 196 ? 14.010 3.891 -14.738 1.00 86.12 196 PRO A C 1
ATOM 1380 O O . PRO A 1 196 ? 13.090 4.665 -14.473 1.00 86.12 196 PRO A O 1
ATOM 1383 N N . ARG A 1 197 ? 14.234 3.480 -15.993 1.00 88.06 197 ARG A N 1
ATOM 1384 C CA . ARG A 1 197 ? 13.432 3.930 -17.147 1.00 88.06 197 ARG A CA 1
ATOM 1385 C C . ARG A 1 197 ? 12.005 3.396 -17.099 1.00 88.06 197 ARG A C 1
ATOM 1387 O O . ARG A 1 197 ? 11.113 3.978 -17.712 1.00 88.06 197 ARG A O 1
ATOM 1394 N N . LEU A 1 198 ? 11.784 2.301 -16.374 1.00 89.62 198 LEU A N 1
ATOM 1395 C CA . LEU A 1 198 ? 10.480 1.658 -16.244 1.00 89.62 198 LEU A CA 1
ATOM 1396 C C . LEU A 1 198 ? 9.617 2.278 -15.138 1.00 89.62 198 LEU A C 1
ATOM 1398 O O . LEU A 1 198 ? 8.399 2.087 -15.139 1.00 89.62 198 LEU A O 1
ATOM 1402 N N . VAL A 1 199 ? 10.224 3.050 -14.228 1.00 88.75 199 VAL A N 1
ATOM 1403 C CA . VAL A 1 199 ? 9.565 3.634 -13.048 1.00 88.75 199 VAL A CA 1
ATOM 1404 C C . VAL A 1 199 ? 8.291 4.410 -13.398 1.00 88.75 199 VAL A C 1
ATOM 1406 O O . VAL A 1 199 ? 7.267 4.113 -12.782 1.00 88.75 199 VAL A O 1
ATOM 1409 N N . PRO A 1 200 ? 8.275 5.338 -14.379 1.00 87.69 200 PRO A N 1
ATOM 1410 C CA . PRO A 1 200 ? 7.069 6.116 -14.670 1.00 87.69 200 PRO A CA 1
ATOM 1411 C C . PRO A 1 200 ? 5.881 5.237 -15.082 1.00 87.69 200 PRO A C 1
ATOM 1413 O O . PRO A 1 200 ? 4.755 5.467 -14.652 1.00 87.69 200 PRO A O 1
ATOM 1416 N N . TYR A 1 201 ? 6.135 4.183 -15.857 1.00 87.88 201 TYR A N 1
ATOM 1417 C CA . TYR A 1 201 ? 5.101 3.298 -16.393 1.00 87.88 201 TYR A CA 1
ATOM 1418 C C . TYR A 1 201 ? 4.423 2.459 -15.300 1.00 87.88 201 TYR A C 1
ATOM 1420 O O . TYR A 1 201 ? 3.193 2.376 -15.232 1.00 87.88 201 TYR A O 1
ATOM 1428 N N . GLY A 1 202 ? 5.218 1.865 -14.406 1.00 89.88 202 GLY A N 1
ATOM 1429 C CA . GLY A 1 202 ? 4.680 1.112 -13.272 1.00 89.88 202 GLY A CA 1
ATOM 1430 C C . GLY A 1 202 ? 4.064 2.008 -12.199 1.00 89.88 202 GLY A C 1
ATOM 1431 O O . GLY A 1 202 ? 3.027 1.671 -11.634 1.00 89.88 202 GLY A O 1
ATOM 1432 N N . ALA A 1 203 ? 4.656 3.176 -11.938 1.00 87.31 203 ALA A N 1
ATOM 1433 C CA . ALA A 1 203 ? 4.138 4.108 -10.941 1.00 87.31 203 ALA A CA 1
ATOM 1434 C C . ALA A 1 203 ? 2.759 4.658 -11.333 1.00 87.31 203 ALA A C 1
ATOM 1436 O O . ALA A 1 203 ? 1.859 4.673 -10.498 1.00 87.31 203 ALA A O 1
ATOM 1437 N N . VAL A 1 204 ? 2.560 5.049 -12.599 1.00 86.19 204 VAL A N 1
ATOM 1438 C CA . VAL A 1 204 ? 1.261 5.560 -13.076 1.00 86.19 204 VAL A CA 1
ATOM 1439 C C . VAL A 1 204 ? 0.167 4.503 -12.929 1.00 86.19 204 VAL A C 1
ATOM 1441 O O . VAL A 1 204 ? -0.909 4.794 -12.417 1.00 86.19 204 VAL A O 1
ATOM 1444 N N . THR A 1 205 ? 0.429 3.257 -13.315 1.00 88.38 205 THR A N 1
ATOM 1445 C CA . THR A 1 205 ? -0.564 2.177 -13.183 1.00 88.38 205 THR A CA 1
ATOM 1446 C C . THR A 1 205 ? -0.861 1.817 -11.726 1.00 88.38 205 THR A C 1
ATOM 1448 O O . THR A 1 205 ? -2.025 1.643 -11.374 1.00 88.38 205 THR A O 1
ATOM 1451 N N . ALA A 1 206 ? 0.141 1.805 -10.844 1.00 91.00 206 ALA A N 1
ATOM 1452 C CA . ALA A 1 206 ? -0.066 1.614 -9.404 1.00 91.00 206 ALA A CA 1
ATOM 1453 C C . ALA A 1 206 ? -0.874 2.759 -8.747 1.00 91.00 206 ALA A C 1
ATOM 1455 O O . ALA A 1 206 ? -1.672 2.544 -7.832 1.00 91.00 206 ALA A O 1
ATOM 1456 N N . THR A 1 207 ? -0.734 3.986 -9.246 1.00 87.56 207 THR A N 1
ATOM 1457 C CA . THR A 1 207 ? -1.565 5.128 -8.834 1.00 87.56 207 THR A CA 1
ATOM 1458 C C . THR A 1 207 ? -3.036 4.885 -9.181 1.00 87.56 207 THR A C 1
ATOM 1460 O O . THR A 1 207 ? -3.912 5.030 -8.327 1.00 87.56 207 THR A O 1
ATOM 1463 N N . PHE A 1 208 ? -3.324 4.424 -10.400 1.00 87.81 208 PHE A N 1
ATOM 1464 C CA . PHE A 1 208 ? -4.689 4.062 -10.792 1.00 87.81 208 PHE A CA 1
ATOM 1465 C C . PHE A 1 208 ? -5.250 2.877 -10.020 1.00 87.81 208 PHE A C 1
ATOM 1467 O O . PHE A 1 208 ? -6.435 2.873 -9.702 1.00 87.81 208 PHE A O 1
ATOM 1474 N N . TYR A 1 209 ? -4.412 1.899 -9.685 1.00 92.81 209 TYR A N 1
ATOM 1475 C CA . TYR A 1 209 ? -4.803 0.791 -8.822 1.00 92.81 209 TYR A CA 1
ATOM 1476 C C . TYR A 1 209 ? -5.349 1.305 -7.492 1.00 92.81 209 TYR A C 1
ATOM 1478 O O . TYR A 1 209 ? -6.389 0.845 -7.027 1.00 92.81 209 TYR A O 1
ATOM 1486 N N . THR A 1 210 ? -4.665 2.282 -6.892 1.00 91.50 210 THR A N 1
ATOM 1487 C CA . THR A 1 210 ? -5.097 2.894 -5.631 1.00 91.50 210 THR A CA 1
ATOM 1488 C C . THR A 1 210 ? -6.447 3.581 -5.802 1.00 91.50 210 THR A C 1
ATOM 1490 O O . THR A 1 210 ? -7.351 3.339 -5.010 1.00 91.50 210 THR A O 1
ATOM 1493 N N . GLY A 1 211 ? -6.617 4.380 -6.861 1.00 88.56 211 GLY A N 1
ATOM 1494 C CA . GLY A 1 211 ? -7.898 5.028 -7.162 1.00 88.56 211 GLY A CA 1
ATOM 1495 C C . GLY A 1 211 ? -9.038 4.025 -7.368 1.00 88.56 211 GLY A C 1
ATOM 1496 O O . GLY A 1 211 ? -10.111 4.179 -6.788 1.00 88.56 211 GLY A O 1
ATOM 1497 N N . LEU A 1 212 ? -8.789 2.956 -8.130 1.00 91.56 212 LEU A N 1
ATOM 1498 C CA . LEU A 1 212 ? -9.752 1.878 -8.354 1.00 91.56 212 LEU A CA 1
ATOM 1499 C C . LEU A 1 212 ? -10.090 1.145 -7.052 1.00 91.56 212 LEU A C 1
ATOM 1501 O O . LEU A 1 212 ? -11.258 0.877 -6.789 1.00 91.56 212 LEU A O 1
ATOM 1505 N N . GLY A 1 213 ? -9.093 0.854 -6.218 1.00 94.44 213 GLY A N 1
ATOM 1506 C CA . GLY A 1 213 ? -9.290 0.262 -4.899 1.00 94.44 213 GLY A CA 1
ATOM 1507 C C . GLY A 1 213 ? -10.157 1.142 -4.002 1.00 94.44 213 GLY A C 1
ATOM 1508 O O . GLY A 1 213 ? -11.114 0.644 -3.420 1.00 94.44 213 GLY A O 1
ATOM 1509 N N . CYS A 1 214 ? -9.892 2.451 -3.951 1.00 92.06 214 CYS A N 1
ATOM 1510 C CA . CYS A 1 214 ? -10.697 3.409 -3.186 1.00 92.06 214 CYS A CA 1
ATOM 1511 C C . CYS A 1 214 ? -12.147 3.496 -3.683 1.00 92.06 214 CYS A C 1
ATOM 1513 O O . CYS A 1 214 ? -13.030 3.821 -2.897 1.00 92.06 214 CYS A O 1
ATOM 1515 N N . LEU A 1 215 ? -12.402 3.201 -4.962 1.00 91.88 215 LEU A N 1
ATOM 1516 C CA . LEU A 1 215 ? -13.756 3.095 -5.498 1.00 91.88 215 LEU A CA 1
ATOM 1517 C C . LEU A 1 215 ? -14.404 1.759 -5.114 1.00 91.88 215 LEU A C 1
ATOM 1519 O O . LEU A 1 215 ? -15.497 1.750 -4.557 1.00 91.88 215 LEU A O 1
ATOM 1523 N N . LEU A 1 216 ? -13.750 0.634 -5.416 1.00 96.56 216 LEU A N 1
ATOM 1524 C CA . LEU A 1 216 ? -14.336 -0.707 -5.311 1.00 96.56 216 LEU A CA 1
ATOM 1525 C C . LEU A 1 216 ? -14.452 -1.214 -3.872 1.00 96.56 216 LEU A C 1
ATOM 1527 O O . LEU A 1 216 ? -15.433 -1.880 -3.546 1.00 96.56 216 LEU A O 1
ATOM 1531 N N . ALA A 1 217 ? -13.466 -0.924 -3.021 1.00 96.62 217 ALA A N 1
ATOM 1532 C CA . ALA A 1 217 ? -13.385 -1.455 -1.665 1.00 96.62 217 ALA A CA 1
ATOM 1533 C C . ALA A 1 217 ? -14.555 -1.023 -0.761 1.00 96.62 217 ALA A C 1
ATOM 1535 O O . ALA A 1 217 ? -15.227 -1.913 -0.241 1.00 96.62 217 ALA A O 1
ATOM 1536 N N . PRO A 1 218 ? -14.885 0.277 -0.614 1.00 95.62 218 PRO A N 1
ATOM 1537 C CA . PRO A 1 218 ? -16.022 0.702 0.208 1.00 95.62 218 PRO A CA 1
ATOM 1538 C C . PRO A 1 218 ? -17.387 0.466 -0.451 1.00 95.62 218 PRO A C 1
ATOM 1540 O O . PRO A 1 218 ? -18.408 0.623 0.211 1.00 95.62 218 PRO A O 1
ATOM 1543 N N . SER A 1 219 ? -17.427 0.118 -1.743 1.00 95.50 219 SER A N 1
ATOM 1544 C CA . SER A 1 219 ? -18.671 -0.068 -2.496 1.00 95.50 219 SER A CA 1
ATOM 1545 C C . SER A 1 219 ? -18.938 -1.545 -2.796 1.00 95.50 219 SER A C 1
ATOM 1547 O O . SER A 1 219 ? -19.489 -2.264 -1.967 1.00 95.50 219 SER A O 1
ATOM 1549 N N . VAL A 1 220 ? -18.541 -2.020 -3.974 1.00 96.62 220 VAL A N 1
ATOM 1550 C CA . VAL A 1 220 ? -18.843 -3.358 -4.483 1.00 96.62 220 VAL A CA 1
ATOM 1551 C C . VAL A 1 220 ? -18.255 -4.435 -3.576 1.00 96.62 220 VAL A C 1
ATOM 1553 O O . VAL A 1 220 ? -18.968 -5.356 -3.187 1.00 96.62 220 VAL A O 1
ATOM 1556 N N . LEU A 1 221 ? -16.980 -4.321 -3.198 1.00 96.69 221 LEU A N 1
ATOM 1557 C CA . LEU A 1 221 ? -16.316 -5.343 -2.383 1.00 96.69 221 LEU A CA 1
ATOM 1558 C C . LEU A 1 221 ? -16.866 -5.372 -0.955 1.00 96.69 221 LEU A C 1
ATOM 1560 O O . LEU A 1 221 ? -17.047 -6.460 -0.411 1.00 96.69 221 LEU A O 1
ATOM 1564 N N . PHE A 1 222 ? -17.198 -4.216 -0.374 1.00 97.44 222 PHE A N 1
ATOM 1565 C CA . PHE A 1 222 ? -17.884 -4.155 0.916 1.00 97.44 222 PHE A CA 1
ATOM 1566 C C . PHE A 1 222 ? -19.247 -4.846 0.863 1.00 97.44 222 PHE A C 1
ATOM 1568 O O . PHE A 1 222 ? -19.532 -5.692 1.705 1.00 97.44 222 PHE A O 1
ATOM 1575 N N . LEU A 1 223 ? -20.079 -4.533 -0.136 1.00 96.69 223 LEU A N 1
ATOM 1576 C CA . LEU A 1 223 ? -21.410 -5.131 -0.274 1.00 96.69 223 LEU A CA 1
ATOM 1577 C C . LEU A 1 223 ? -21.339 -6.647 -0.488 1.00 96.69 223 LEU A C 1
ATOM 1579 O O . LEU A 1 223 ? -22.115 -7.381 0.119 1.00 96.69 223 LEU A O 1
ATOM 1583 N N . LEU A 1 224 ? -20.383 -7.122 -1.293 1.00 96.31 224 LEU A N 1
ATOM 1584 C CA . LEU A 1 224 ? -20.133 -8.554 -1.477 1.00 96.31 224 LEU A CA 1
ATOM 1585 C C . LEU A 1 224 ? -19.674 -9.219 -0.176 1.00 96.31 224 LEU A C 1
ATOM 1587 O O . LEU A 1 224 ? -20.197 -10.265 0.196 1.00 96.31 224 LEU A O 1
ATOM 1591 N N . THR A 1 225 ? -18.738 -8.600 0.544 1.00 96.06 225 THR A N 1
ATOM 1592 C CA . THR A 1 225 ? -18.251 -9.120 1.832 1.00 96.06 225 THR A CA 1
ATOM 1593 C C . THR A 1 225 ? -19.385 -9.161 2.850 1.00 96.06 225 THR A C 1
ATOM 1595 O O . THR A 1 225 ? -19.573 -10.168 3.522 1.00 96.06 225 THR A O 1
ATOM 1598 N N . LYS A 1 226 ? -20.207 -8.110 2.908 1.00 95.00 226 LYS A N 1
ATOM 1599 C CA . LYS A 1 226 ? -21.397 -8.059 3.753 1.00 95.00 226 LYS A CA 1
ATOM 1600 C C . LYS A 1 226 ? -22.405 -9.143 3.385 1.00 95.00 226 LYS A C 1
ATOM 1602 O O . LYS A 1 226 ? -22.987 -9.709 4.285 1.00 95.00 226 LYS A O 1
ATOM 1607 N N . ALA A 1 227 ? -22.600 -9.465 2.108 1.00 94.88 227 ALA A N 1
ATOM 1608 C CA . ALA A 1 227 ? -23.507 -10.543 1.709 1.00 94.88 227 ALA A CA 1
ATOM 1609 C C . ALA A 1 227 ? -23.003 -11.942 2.114 1.00 94.88 227 ALA A C 1
ATOM 1611 O O . ALA A 1 227 ? -23.810 -12.822 2.392 1.00 94.88 227 ALA A O 1
ATOM 1612 N N . ILE A 1 228 ? -21.682 -12.150 2.140 1.00 93.12 228 ILE A N 1
ATOM 1613 C CA . ILE A 1 228 ? -21.063 -13.441 2.489 1.00 93.12 228 ILE A CA 1
ATOM 1614 C C . ILE A 1 228 ? -20.955 -13.627 4.010 1.00 93.12 228 ILE A C 1
ATOM 1616 O O . ILE A 1 228 ? -21.121 -14.739 4.503 1.00 93.12 228 ILE A O 1
ATOM 1620 N N . PHE A 1 229 ? -20.656 -12.551 4.739 1.00 88.81 229 PHE A N 1
ATOM 1621 C CA . PHE A 1 229 ? -20.371 -12.553 6.179 1.00 88.81 229 PHE A CA 1
ATOM 1622 C C . PHE A 1 229 ? -21.422 -11.764 6.986 1.00 88.81 229 PHE A C 1
ATOM 1624 O O . PHE A 1 229 ? -21.083 -11.167 8.010 1.00 88.81 229 PHE A O 1
ATOM 1631 N N . ALA A 1 230 ? -22.664 -11.708 6.486 1.00 62.09 230 ALA A N 1
ATOM 1632 C CA . ALA A 1 230 ? -23.824 -11.163 7.201 1.00 62.09 230 ALA A CA 1
ATOM 1633 C C . ALA A 1 230 ? -24.238 -12.053 8.376 1.00 62.09 230 ALA A C 1
ATOM 1635 O O . ALA A 1 230 ? -24.174 -13.295 8.230 1.00 62.09 230 ALA A O 1
#

Foldseek 3Di:
DVVLVVCCCPVVVVPDPSVVSVVVVVVVQQVVQCVVQVDDRRVCSPVVNVVCVVCVPPVVLVVVLVVLVVLADVVLCVVLPPLLVVLLVQQLVVQLVVQLVVCVVVPDQDLLLSLLSSLLSLALSLNLLQNVLQVHDPVSNVNSNVNRVVLLQCLLVVLQVCVVVQVVPDLNSLSSQLSNSLYLNSSLNSCCNHPNVNNSSSNNSSSVSNVVSSVCSNPVVSVVSNVVRD